Protein AF-A0A376M100-F1 (afdb_monomer_lite)

Secondary structure (DSSP, 8-state):
------HHHHT-PPPP-SHHHHHHHHHHHHHHHHHH---TTGGGTTTT-B-TT---TT-B-TT-B-TT-EEEGGG-TT-B-TT-B-TT-EEE--SS--GGGGT-HHHHHHHHHHHHHHHHHS-TT-HHHHHHHHHHHHHHHHHTGGG--HHHHHHHHHHHTSHHHHHGGGTS-HHHHHHHHHHHH--HHHHHHHHHHHHS-------STT-S-PPPGGG--TT-EEE-TTS-EEE----------

Radius of gyration: 27.76 Å; chains: 1; bounding box: 58×76×63 Å

pLDDT: mean 78.68, std 20.12, range [30.61, 98.62]

Organism: Escherichia coli (NCBI:txid562)

Foldseek 3Di:
DPDPPVPVVVPPDPDDPDPLVVVVVVVVVLVCCLVPPPDPCSLCPQALAECLVPQQACAECDLHENHNYEDELLRQFLYAHANYHCHNYHYDHDPCRPVVCQDDPVNLVRSLNRLVNSLVNDDLVPLQSNLVSLLVSLVSCLSCLLPDAPVNLVVSLVVLLDPSLVVSPVVDDPVSSVSSVCSNPPDRVNSVVSSVCSVCVPPPPVPCPPPDDDPDPVPDPQQDWDQDPVRDTDHHDPPPPPDDD

Structure (mmCIF, N/CA/C/O backbone):
data_AF-A0A376M100-F1
#
_entry.id   AF-A0A376M100-F1
#
loop_
_atom_site.group_PDB
_atom_site.id
_atom_site.type_symbol
_atom_site.label_atom_id
_atom_site.label_alt_id
_atom_site.label_comp_id
_atom_site.label_asym_id
_atom_site.label_entity_id
_atom_site.label_seq_id
_atom_site.pdbx_PDB_ins_code
_atom_site.Cartn_x
_atom_site.Cartn_y
_atom_site.Cartn_z
_atom_site.occupancy
_atom_site.B_iso_or_equiv
_atom_site.auth_seq_id
_atom_site.auth_comp_id
_atom_site.auth_asym_id
_atom_site.auth_atom_id
_atom_site.pdbx_PDB_model_num
ATOM 1 N N . MET A 1 1 ? 26.188 -20.415 -33.286 1.00 36.94 1 MET A N 1
ATOM 2 C CA . MET A 1 1 ? 24.912 -20.820 -33.907 1.00 36.94 1 MET A CA 1
ATOM 3 C C . MET A 1 1 ? 23.904 -20.990 -32.787 1.00 36.94 1 MET A C 1
ATOM 5 O O . MET A 1 1 ? 23.917 -22.017 -32.126 1.00 36.94 1 MET A O 1
ATOM 9 N N . PHE A 1 2 ? 23.122 -19.951 -32.510 1.00 44.25 2 PHE A N 1
ATOM 10 C CA . PHE A 1 2 ? 21.888 -20.095 -31.742 1.00 44.25 2 PHE A CA 1
ATOM 11 C C . PHE A 1 2 ? 20.798 -20.367 -32.772 1.00 44.25 2 PHE A C 1
ATOM 13 O O . PHE A 1 2 ? 20.773 -19.701 -33.803 1.00 44.25 2 PHE A O 1
ATOM 20 N N . SER A 1 3 ? 20.003 -21.414 -32.570 1.00 49.94 3 SER A N 1
ATOM 21 C CA . SER A 1 3 ? 18.929 -21.756 -33.494 1.00 49.94 3 SER A CA 1
ATOM 22 C C . SER A 1 3 ? 17.907 -20.627 -33.507 1.00 49.94 3 SER A C 1
ATOM 24 O O . SER A 1 3 ? 17.367 -20.284 -32.455 1.00 49.94 3 SER A O 1
ATOM 26 N N . ASP A 1 4 ? 17.642 -20.094 -34.699 1.00 49.44 4 ASP A N 1
ATOM 27 C CA . ASP A 1 4 ? 16.548 -19.178 -35.026 1.00 49.44 4 ASP A CA 1
ATOM 28 C C . ASP A 1 4 ? 15.190 -19.885 -34.881 1.00 49.44 4 ASP A C 1
ATOM 30 O O . ASP A 1 4 ? 14.395 -19.989 -35.817 1.00 49.44 4 ASP A O 1
ATOM 34 N N . THR A 1 5 ? 14.899 -20.419 -33.697 1.00 49.44 5 THR A N 1
ATOM 35 C CA . THR A 1 5 ? 13.522 -20.706 -33.332 1.00 49.44 5 THR A CA 1
ATOM 36 C C . THR A 1 5 ? 12.875 -19.337 -33.211 1.00 49.44 5 THR A C 1
ATOM 38 O O . THR A 1 5 ? 13.192 -18.576 -32.299 1.00 49.44 5 THR A O 1
ATOM 41 N N . ASN A 1 6 ? 12.037 -18.979 -34.185 1.00 51.91 6 ASN A N 1
ATOM 42 C CA . ASN A 1 6 ? 11.236 -17.763 -34.165 1.00 51.91 6 ASN A CA 1
ATOM 43 C C . ASN A 1 6 ? 10.408 -17.759 -32.865 1.00 51.91 6 ASN A C 1
ATOM 45 O O . ASN A 1 6 ? 9.288 -18.262 -32.816 1.00 51.91 6 ASN A O 1
ATOM 49 N N . PHE A 1 7 ? 10.958 -17.181 -31.799 1.00 51.47 7 PHE A N 1
ATOM 50 C CA . PHE A 1 7 ? 10.319 -17.046 -30.487 1.00 51.47 7 PHE A CA 1
ATOM 51 C C . PHE A 1 7 ? 8.969 -16.319 -30.608 1.00 51.47 7 PHE A C 1
ATOM 53 O O . PHE A 1 7 ? 8.018 -16.565 -29.871 1.00 51.47 7 PHE A O 1
ATOM 60 N N . ILE A 1 8 ? 8.862 -15.475 -31.638 1.00 53.84 8 ILE A N 1
ATOM 61 C CA . ILE A 1 8 ? 7.640 -14.789 -32.045 1.00 53.84 8 ILE A CA 1
ATOM 62 C C . ILE A 1 8 ? 6.561 -15.775 -32.527 1.00 53.84 8 ILE A C 1
ATOM 64 O O . ILE A 1 8 ? 5.392 -15.549 -32.239 1.00 53.84 8 ILE A O 1
ATOM 68 N N . THR A 1 9 ? 6.900 -16.869 -33.224 1.00 49.81 9 THR A N 1
ATOM 69 C CA . THR A 1 9 ? 5.904 -17.869 -33.667 1.00 49.81 9 THR A CA 1
ATOM 70 C C . THR A 1 9 ? 5.377 -18.755 -32.542 1.00 49.81 9 THR A C 1
ATOM 72 O O . THR A 1 9 ? 4.218 -19.144 -32.620 1.00 49.81 9 THR A O 1
ATOM 75 N N . GLU A 1 10 ? 6.148 -19.013 -31.479 1.00 51.53 10 GLU A N 1
ATOM 76 C CA . GLU A 1 10 ? 5.642 -19.732 -30.293 1.00 51.53 10 GLU A CA 1
ATOM 77 C C . GLU A 1 10 ? 4.699 -18.875 -29.428 1.00 51.53 10 GLU A C 1
ATOM 79 O O . GLU A 1 10 ? 3.904 -19.417 -28.665 1.00 51.53 10 GLU A O 1
ATOM 84 N N . GLN A 1 11 ? 4.735 -17.542 -29.569 1.00 54.09 1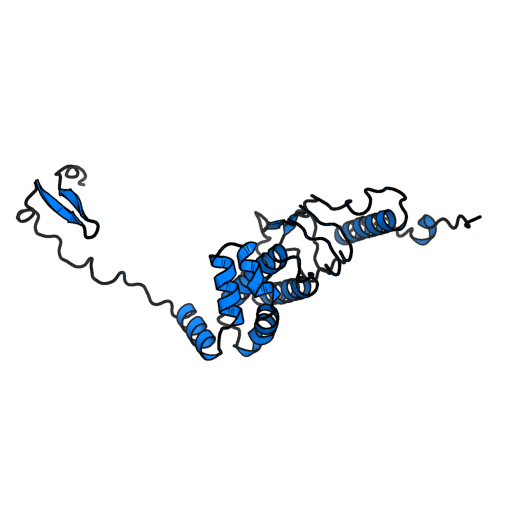1 GLN A N 1
ATOM 85 C CA . GLN A 1 11 ? 3.890 -16.606 -28.812 1.00 54.09 11 GLN A CA 1
ATOM 86 C C . GLN A 1 11 ? 2.812 -15.895 -29.644 1.00 54.09 11 GLN A C 1
ATOM 88 O O . GLN A 1 11 ? 2.190 -14.951 -29.149 1.00 54.09 11 GLN A O 1
ATOM 93 N N . ARG A 1 12 ? 2.547 -16.323 -30.887 1.00 44.38 12 ARG A N 1
ATOM 94 C CA . ARG A 1 12 ? 1.409 -15.812 -31.670 1.00 44.38 12 ARG A CA 1
ATOM 95 C C . ARG A 1 12 ? 0.086 -16.309 -31.077 1.00 44.38 12 ARG A C 1
ATOM 97 O O . ARG A 1 12 ? -0.519 -17.246 -31.581 1.00 44.38 12 ARG A O 1
ATOM 104 N N . ALA A 1 13 ? -0.360 -15.661 -30.008 1.00 54.88 13 ALA A N 1
ATOM 105 C CA . ALA A 1 13 ? -1.772 -15.573 -29.676 1.00 54.88 13 ALA A CA 1
ATOM 106 C C . ALA A 1 13 ? -2.411 -14.503 -30.574 1.00 54.88 13 ALA A C 1
ATOM 108 O O . ALA A 1 13 ? -1.775 -13.485 -30.869 1.00 54.88 13 ALA A O 1
ATOM 109 N N . ASP A 1 14 ? -3.649 -14.730 -31.011 1.00 60.25 14 ASP A N 1
ATOM 110 C CA . ASP A 1 14 ? -4.447 -13.711 -31.692 1.00 60.25 14 ASP A CA 1
ATOM 111 C C . ASP A 1 14 ? -4.440 -12.405 -30.880 1.00 60.25 14 ASP A C 1
ATOM 113 O O . ASP A 1 14 ? -4.504 -12.429 -29.647 1.00 60.25 14 ASP A O 1
ATOM 117 N N . LEU A 1 15 ? -4.309 -11.262 -31.566 1.00 54.72 15 LEU A N 1
ATOM 118 C CA . LEU A 1 15 ? -4.257 -9.946 -30.925 1.00 54.72 15 LEU A CA 1
ATOM 119 C C . LEU A 1 15 ? -5.485 -9.773 -30.013 1.00 54.72 15 LEU A C 1
ATOM 121 O O . LEU A 1 15 ? -6.614 -9.815 -30.510 1.00 54.72 15 LEU A O 1
ATOM 125 N N . PRO A 1 16 ? -5.300 -9.581 -28.697 1.00 56.28 16 PRO A N 1
ATOM 126 C CA . PRO A 1 16 ? -6.428 -9.567 -27.785 1.00 56.28 16 PRO A CA 1
ATOM 127 C C . PRO A 1 16 ? -7.324 -8.345 -27.991 1.00 56.28 16 PRO A C 1
ATOM 129 O O . PRO A 1 16 ? -6.839 -7.220 -28.106 1.00 56.28 16 PRO A O 1
ATOM 132 N N . THR A 1 17 ? -8.641 -8.546 -27.973 1.00 54.97 17 THR A N 1
ATOM 133 C CA . THR A 1 17 ? -9.633 -7.463 -28.102 1.00 54.97 17 THR A CA 1
ATOM 134 C C . THR A 1 17 ? -10.022 -6.823 -26.763 1.00 54.97 17 THR A C 1
ATOM 136 O O . THR A 1 17 ? -10.684 -5.787 -26.753 1.00 54.97 17 THR A O 1
ATOM 139 N N . ASN A 1 18 ? -9.613 -7.396 -25.622 1.00 64.06 18 ASN A N 1
ATOM 140 C CA . ASN A 1 18 ? -9.891 -6.867 -24.283 1.00 64.06 18 ASN A CA 1
ATOM 141 C C . ASN A 1 18 ? -8.730 -6.000 -23.767 1.00 64.06 18 ASN A C 1
ATOM 143 O O . ASN A 1 18 ? -7.564 -6.382 -23.848 1.00 64.06 18 ASN A O 1
ATOM 147 N N . ILE A 1 19 ? -9.045 -4.855 -23.155 1.00 61.34 19 ILE A N 1
ATOM 148 C CA . ILE A 1 19 ? -8.049 -3.908 -22.638 1.00 61.34 19 ILE A CA 1
ATOM 149 C C . ILE A 1 19 ? -7.107 -4.537 -21.599 1.00 61.34 19 ILE A C 1
ATOM 151 O O . ILE A 1 19 ? -5.920 -4.229 -21.601 1.00 61.34 19 ILE A O 1
ATOM 155 N N . LYS A 1 20 ? -7.588 -5.469 -20.759 1.00 61.25 20 LYS A N 1
ATOM 156 C CA . LYS A 1 20 ? -6.732 -6.184 -19.789 1.00 61.25 20 LYS A CA 1
ATOM 157 C C . LYS A 1 20 ? -5.661 -7.026 -20.480 1.00 61.25 20 LYS A C 1
ATOM 159 O O . LYS A 1 20 ? -4.523 -7.095 -20.016 1.00 61.25 20 LYS A O 1
ATOM 164 N N . ASP A 1 21 ? -6.017 -7.615 -21.612 1.00 65.75 21 ASP A N 1
ATOM 165 C CA . ASP A 1 21 ? -5.118 -8.464 -22.377 1.00 65.75 21 ASP A CA 1
ATOM 166 C C . ASP A 1 21 ? -4.107 -7.618 -23.168 1.00 65.75 21 ASP A C 1
ATOM 168 O O . ASP A 1 21 ? -2.948 -8.009 -23.283 1.00 65.75 21 ASP A O 1
ATOM 172 N N . ILE A 1 22 ? -4.489 -6.408 -23.600 1.00 72.44 22 ILE A N 1
ATOM 173 C CA . ILE A 1 22 ? -3.572 -5.416 -24.193 1.00 72.44 22 ILE A CA 1
ATOM 174 C C . ILE A 1 22 ? -2.534 -4.936 -23.163 1.00 72.44 22 ILE A C 1
ATOM 176 O O . ILE A 1 22 ? -1.349 -4.822 -23.474 1.00 72.44 22 ILE A O 1
ATOM 180 N N . GLN A 1 23 ? -2.949 -4.689 -21.918 1.00 73.25 23 GLN A N 1
ATOM 181 C CA . GLN A 1 23 ? -2.046 -4.259 -20.841 1.00 73.25 23 GLN A CA 1
ATOM 182 C C . GLN A 1 23 ? -1.063 -5.365 -20.454 1.00 73.25 23 GLN A C 1
ATOM 184 O O . GLN A 1 23 ? 0.143 -5.123 -20.369 1.00 73.25 23 GLN A O 1
ATOM 189 N N . SER A 1 24 ? -1.566 -6.593 -20.286 1.00 76.00 24 SER A N 1
ATOM 190 C CA . SER A 1 24 ? -0.723 -7.765 -20.036 1.00 76.00 24 SER A CA 1
ATOM 191 C C . SER A 1 24 ? 0.254 -7.999 -21.189 1.00 76.00 24 SER A C 1
ATOM 193 O O . SER A 1 24 ? 1.430 -8.274 -20.954 1.00 76.00 24 SER A O 1
ATOM 195 N N . LEU A 1 25 ? -0.195 -7.827 -22.436 1.00 78.69 25 LEU A N 1
ATOM 196 C CA . LEU A 1 25 ? 0.660 -7.925 -23.614 1.00 78.69 25 LEU A CA 1
ATOM 197 C C . LEU A 1 25 ? 1.778 -6.872 -23.595 1.00 78.69 25 LEU A C 1
ATOM 199 O O . LEU A 1 25 ? 2.939 -7.231 -23.782 1.00 78.69 25 LEU A O 1
ATOM 203 N N . TYR A 1 26 ? 1.469 -5.606 -23.296 1.00 82.06 26 TYR A N 1
ATOM 204 C CA . TYR A 1 26 ? 2.480 -4.545 -23.211 1.00 82.06 26 TYR A CA 1
ATOM 205 C C . TYR A 1 26 ? 3.529 -4.832 -22.126 1.00 82.06 26 TYR A C 1
ATOM 207 O O . TYR A 1 26 ? 4.732 -4.662 -22.341 1.00 82.06 26 TYR A O 1
ATOM 215 N N . GLN A 1 27 ? 3.092 -5.316 -20.962 1.00 79.81 27 GLN A N 1
ATOM 216 C CA . GLN A 1 27 ? 3.994 -5.703 -19.876 1.00 79.81 27 GLN A CA 1
ATOM 217 C C . GLN A 1 27 ? 4.856 -6.913 -20.245 1.00 79.81 27 GLN A C 1
ATOM 219 O O . GLN A 1 27 ? 6.062 -6.887 -20.003 1.00 79.81 27 GLN A O 1
ATOM 224 N N . LYS A 1 28 ? 4.278 -7.942 -20.881 1.00 82.94 28 LYS A N 1
ATOM 225 C CA . LYS A 1 28 ? 5.024 -9.105 -21.389 1.00 82.94 28 LYS A CA 1
ATOM 226 C C . LYS A 1 28 ? 6.071 -8.685 -22.412 1.00 82.94 28 LYS A C 1
ATOM 228 O O . LYS A 1 28 ? 7.231 -9.056 -22.275 1.00 82.94 28 LYS A O 1
ATOM 233 N N . MET A 1 29 ? 5.692 -7.859 -23.385 1.00 82.38 29 MET A N 1
ATOM 234 C CA . MET A 1 29 ? 6.622 -7.318 -24.377 1.00 82.38 29 MET A CA 1
ATOM 235 C C . MET A 1 29 ? 7.738 -6.505 -23.725 1.00 82.38 29 MET A C 1
ATOM 237 O O . MET A 1 29 ? 8.898 -6.640 -24.102 1.00 82.38 29 MET A O 1
ATOM 241 N N . THR A 1 30 ? 7.407 -5.693 -22.720 1.00 82.88 30 THR A N 1
ATOM 242 C CA . THR A 1 30 ? 8.408 -4.912 -21.991 1.00 82.88 30 THR A CA 1
ATOM 243 C C . THR A 1 30 ? 9.357 -5.820 -21.218 1.00 82.88 30 THR A C 1
ATOM 245 O O . THR A 1 30 ? 10.563 -5.592 -21.241 1.00 82.88 30 THR A O 1
ATOM 248 N N . LYS A 1 31 ? 8.846 -6.869 -20.569 1.00 81.75 31 LYS A N 1
ATOM 249 C CA . LYS A 1 31 ? 9.674 -7.850 -19.866 1.00 81.75 31 LYS A CA 1
ATOM 250 C C . LYS A 1 31 ? 10.634 -8.554 -20.825 1.00 81.75 31 LYS A C 1
ATOM 252 O O . LYS A 1 31 ? 11.833 -8.557 -20.573 1.00 81.75 31 LYS A O 1
ATOM 257 N N . LEU A 1 32 ? 10.132 -9.029 -21.965 1.00 82.88 32 LEU A N 1
ATOM 258 C CA . LEU A 1 32 ? 10.964 -9.618 -23.017 1.00 82.88 32 LEU A CA 1
ATOM 259 C C . LEU A 1 32 ? 12.024 -8.633 -23.520 1.00 82.88 32 LEU A C 1
ATOM 261 O O . LEU A 1 32 ? 13.183 -8.999 -23.693 1.00 82.88 32 LEU A O 1
ATOM 265 N N . TYR A 1 33 ? 11.658 -7.364 -23.705 1.00 81.62 33 TYR A N 1
ATOM 266 C CA . TYR A 1 33 ? 12.608 -6.320 -24.076 1.00 81.62 33 TYR A CA 1
ATOM 267 C C . TYR A 1 33 ? 13.673 -6.093 -22.988 1.00 81.62 33 TYR A C 1
ATOM 269 O O . TYR A 1 33 ? 14.847 -5.939 -23.307 1.00 81.62 33 TYR A O 1
ATOM 277 N N . ILE A 1 34 ? 13.313 -6.117 -21.703 1.00 80.44 34 ILE A N 1
ATOM 278 C CA . ILE A 1 34 ? 14.269 -6.004 -20.589 1.00 80.44 34 ILE A CA 1
ATOM 279 C C . ILE A 1 34 ? 15.218 -7.206 -20.524 1.00 80.44 34 ILE A C 1
ATOM 281 O O . ILE A 1 34 ? 16.404 -7.029 -20.241 1.00 80.44 34 ILE A O 1
ATOM 285 N N . GLU A 1 35 ? 14.713 -8.409 -20.773 1.00 83.31 35 GLU A N 1
ATOM 286 C CA . GLU A 1 35 ? 15.478 -9.652 -20.656 1.00 83.31 35 GLU A CA 1
ATOM 287 C C . GLU A 1 35 ? 16.408 -9.877 -21.854 1.00 83.31 35 GLU A C 1
ATOM 289 O O . GLU A 1 35 ? 17.542 -10.315 -21.672 1.00 83.31 35 GLU A O 1
ATOM 294 N N . HIS A 1 36 ? 15.963 -9.527 -23.065 1.00 83.62 36 HIS A N 1
ATOM 295 C CA . HIS A 1 36 ? 16.652 -9.899 -24.304 1.00 83.62 36 HIS A CA 1
ATOM 296 C C . HIS A 1 36 ? 17.236 -8.728 -25.102 1.00 83.62 36 HIS A C 1
ATOM 298 O O . HIS A 1 36 ? 17.998 -8.958 -26.038 1.00 83.62 36 HIS A O 1
ATOM 304 N N . SER A 1 37 ? 16.917 -7.471 -24.777 1.00 77.50 37 SER A N 1
ATOM 305 C CA . SER A 1 37 ? 17.531 -6.335 -25.473 1.00 77.50 37 SER A CA 1
ATOM 306 C C . SER A 1 37 ? 18.940 -6.068 -24.954 1.00 77.50 37 SER A C 1
ATOM 308 O O . SER A 1 37 ? 19.155 -5.954 -23.752 1.00 77.50 37 SER A O 1
ATOM 310 N N . GLU A 1 38 ? 19.899 -5.815 -25.840 1.00 83.44 38 GLU A N 1
ATOM 311 C CA . GLU A 1 38 ? 21.231 -5.314 -25.463 1.00 83.44 38 GLU A CA 1
ATOM 312 C C . GLU A 1 38 ? 21.218 -3.824 -25.056 1.00 83.44 38 GLU A C 1
ATOM 314 O O . GLU A 1 38 ? 22.240 -3.259 -24.662 1.00 83.44 38 GLU A O 1
ATOM 319 N N . ASN A 1 39 ? 20.055 -3.161 -25.093 1.00 76.50 39 ASN A N 1
ATOM 320 C CA . ASN A 1 39 ? 19.938 -1.744 -24.774 1.00 76.50 39 ASN A CA 1
ATOM 321 C C . ASN A 1 39 ? 20.169 -1.464 -23.278 1.00 76.50 39 ASN A C 1
ATOM 323 O O . ASN A 1 39 ? 19.383 -1.861 -22.417 1.00 76.50 39 ASN A O 1
ATOM 327 N N . LYS A 1 40 ? 21.193 -0.662 -22.969 1.00 77.31 40 LYS A N 1
ATOM 328 C CA . LYS A 1 40 ? 21.517 -0.194 -21.607 1.00 77.31 40 LYS A CA 1
ATOM 329 C C . LYS A 1 40 ? 20.377 0.548 -20.887 1.00 77.31 40 LYS A C 1
ATOM 331 O O . LYS A 1 40 ? 20.382 0.630 -19.664 1.00 77.31 40 LYS A O 1
ATOM 336 N N . ASN A 1 41 ? 19.396 1.081 -21.617 1.00 73.88 41 ASN A N 1
ATOM 337 C CA . ASN A 1 41 ? 18.246 1.793 -21.052 1.00 73.88 41 ASN A CA 1
ATOM 338 C C . ASN A 1 41 ? 17.042 0.886 -20.754 1.00 73.88 41 ASN A C 1
ATOM 340 O O . ASN A 1 41 ? 16.042 1.377 -20.232 1.00 73.88 41 ASN A O 1
ATOM 344 N N . ARG A 1 42 ? 17.108 -0.418 -21.058 1.00 74.81 42 ARG A N 1
ATOM 345 C CA . ARG A 1 42 ? 15.948 -1.322 -20.985 1.00 74.81 42 ARG A CA 1
ATOM 346 C C . ARG A 1 42 ? 15.287 -1.385 -19.612 1.00 74.81 42 ARG A C 1
ATOM 348 O O . ARG A 1 42 ? 14.068 -1.383 -19.528 1.00 74.81 42 ARG A O 1
ATOM 355 N N . MET A 1 43 ? 16.061 -1.312 -18.530 1.00 70.25 43 MET A N 1
ATOM 356 C CA . MET A 1 43 ? 15.498 -1.341 -17.177 1.00 70.25 43 MET A CA 1
ATOM 357 C C . MET A 1 43 ? 14.547 -0.169 -16.895 1.00 70.25 43 MET A C 1
ATOM 359 O O . MET A 1 43 ? 13.680 -0.308 -16.045 1.00 70.25 43 MET A O 1
ATOM 363 N N . LYS A 1 44 ? 14.669 0.957 -17.614 1.00 79.38 44 LYS A N 1
ATOM 364 C CA . LYS A 1 44 ? 13.921 2.203 -17.379 1.00 79.38 44 LYS A CA 1
ATOM 365 C C . LYS A 1 44 ? 12.643 2.347 -18.210 1.00 79.38 44 LYS A C 1
ATOM 367 O O . LYS A 1 44 ? 12.089 3.439 -18.232 1.00 79.38 44 LYS A O 1
ATOM 372 N N . VAL A 1 45 ? 12.176 1.306 -18.905 1.00 82.19 45 VAL A N 1
ATOM 373 C CA . VAL A 1 45 ? 11.062 1.435 -19.872 1.00 82.19 45 VAL A CA 1
ATOM 374 C C . VAL A 1 45 ? 9.790 2.023 -19.261 1.00 82.19 45 VAL A C 1
ATOM 376 O O . VAL A 1 45 ? 9.079 2.746 -19.950 1.00 82.19 45 VAL A O 1
ATOM 379 N N . PHE A 1 46 ? 9.529 1.776 -17.976 1.00 87.94 46 PHE A N 1
ATOM 380 C CA . PHE A 1 46 ? 8.375 2.357 -17.292 1.00 87.94 46 PHE A CA 1
ATOM 381 C C . PHE A 1 46 ? 8.679 3.601 -16.458 1.00 87.94 46 PHE A C 1
ATOM 383 O O . PHE A 1 46 ? 7.740 4.211 -15.957 1.00 87.94 46 PHE A O 1
ATOM 390 N N . ALA A 1 47 ? 9.934 4.032 -16.332 1.00 91.25 47 ALA A N 1
ATOM 391 C CA . ALA A 1 47 ? 10.263 5.207 -15.532 1.00 91.25 47 ALA A CA 1
ATOM 392 C C . ALA A 1 47 ? 9.534 6.456 -16.063 1.00 91.25 47 ALA A C 1
ATOM 394 O O . ALA A 1 47 ? 9.552 6.739 -17.260 1.00 91.25 47 ALA A O 1
ATOM 395 N N . GLY A 1 48 ? 8.879 7.199 -15.170 1.00 92.69 48 GLY A N 1
ATOM 396 C CA . GLY A 1 48 ? 8.077 8.375 -15.522 1.00 92.69 48 GLY A CA 1
ATOM 397 C C . GLY A 1 48 ? 6.733 8.070 -16.194 1.00 92.69 48 GLY A C 1
ATOM 398 O O . GLY A 1 48 ? 6.048 9.002 -16.614 1.00 92.69 48 GLY A O 1
ATOM 399 N N . THR A 1 49 ? 6.328 6.800 -16.306 1.00 92.06 49 THR A N 1
ATOM 400 C CA . THR A 1 49 ? 5.057 6.435 -16.952 1.00 92.06 49 THR A CA 1
ATOM 401 C C . THR A 1 49 ? 3.872 6.833 -16.085 1.00 92.06 49 THR A C 1
ATOM 403 O O . THR A 1 49 ? 3.861 6.603 -14.876 1.00 92.06 49 THR A O 1
ATOM 406 N N . ASN A 1 50 ? 2.840 7.397 -16.709 1.00 93.38 50 ASN A N 1
ATOM 407 C CA . ASN A 1 50 ? 1.564 7.654 -16.060 1.00 93.38 50 ASN A CA 1
ATOM 408 C C . ASN A 1 50 ? 0.579 6.508 -16.344 1.00 93.38 50 ASN A C 1
ATOM 410 O O . ASN A 1 50 ? 0.164 6.327 -17.485 1.00 93.38 50 ASN A O 1
ATOM 414 N N . PHE A 1 51 ? 0.176 5.766 -15.311 1.00 90.88 51 PHE A N 1
ATOM 415 C CA . PHE A 1 51 ? -0.728 4.617 -15.432 1.00 90.88 51 PHE A CA 1
ATOM 416 C C . PHE A 1 51 ? -2.221 4.982 -15.289 1.00 90.88 51 PHE A C 1
ATOM 418 O O . PHE A 1 51 ? -3.022 4.133 -14.915 1.00 90.88 51 PHE A O 1
ATOM 425 N N . ILE A 1 52 ? -2.624 6.229 -15.569 1.00 88.31 52 ILE A N 1
ATOM 426 C CA . ILE A 1 52 ? -4.012 6.702 -15.370 1.00 88.31 52 ILE A CA 1
ATOM 427 C C . ILE A 1 52 ? -5.067 5.888 -16.131 1.00 88.31 52 ILE A C 1
ATOM 429 O O . ILE A 1 52 ? -6.127 5.581 -15.577 1.00 88.31 52 ILE A O 1
ATOM 433 N N . ASP A 1 53 ? -4.754 5.481 -17.359 1.00 84.19 53 ASP A N 1
ATOM 434 C CA . ASP A 1 53 ? -5.657 4.719 -18.231 1.00 84.19 53 ASP A CA 1
ATOM 435 C C . ASP A 1 53 ? -5.529 3.198 -18.041 1.00 84.19 53 ASP A C 1
ATOM 437 O O . ASP A 1 53 ? -6.150 2.411 -18.761 1.00 84.19 53 ASP A O 1
ATOM 441 N N . PHE A 1 54 ? -4.716 2.764 -17.071 1.00 84.12 54 PHE A N 1
ATOM 442 C CA . PHE A 1 54 ? -4.377 1.365 -16.869 1.00 84.12 54 PHE A CA 1
ATOM 443 C C . PHE A 1 54 ? -5.006 0.801 -15.599 1.00 84.12 54 PHE A C 1
ATOM 445 O O . PHE A 1 54 ? -4.843 1.358 -14.516 1.00 84.12 54 PHE A O 1
ATOM 452 N N . ASN A 1 55 ? -5.672 -0.354 -15.715 1.00 85.56 55 ASN A N 1
ATOM 453 C CA . ASN A 1 55 ? -6.062 -1.114 -14.536 1.00 85.56 55 ASN A CA 1
ATOM 454 C C . ASN A 1 55 ? -4.891 -2.013 -14.141 1.00 85.56 55 ASN A C 1
ATOM 456 O O . ASN A 1 55 ? -4.680 -3.087 -14.705 1.00 85.56 55 ASN A O 1
ATOM 460 N N . MET A 1 56 ? -4.134 -1.556 -13.153 1.00 89.25 56 MET A N 1
ATOM 461 C CA . MET A 1 56 ? -2.946 -2.240 -12.666 1.00 89.25 56 MET A CA 1
ATOM 462 C C . MET A 1 56 ? -3.266 -3.356 -11.661 1.00 89.25 56 MET A C 1
ATOM 464 O O . MET A 1 56 ? -2.347 -4.011 -11.183 1.00 89.25 56 MET A O 1
ATOM 468 N N . THR A 1 57 ? -4.541 -3.643 -11.381 1.00 89.88 57 THR A N 1
ATOM 469 C CA . THR A 1 57 ? -4.927 -4.666 -10.403 1.00 89.88 57 THR A CA 1
ATOM 470 C C . THR A 1 57 ? -4.385 -6.041 -10.793 1.00 89.88 57 THR A C 1
ATOM 472 O O . THR A 1 57 ? -4.626 -6.516 -11.903 1.00 89.88 57 THR A O 1
ATOM 475 N N . GLY A 1 58 ? -3.699 -6.709 -9.865 1.00 90.56 58 GLY A N 1
ATOM 476 C CA . GLY A 1 58 ? -3.171 -8.062 -10.046 1.00 90.56 58 GLY A CA 1
ATOM 477 C C . GLY A 1 58 ? -1.923 -8.151 -10.926 1.00 90.56 58 GLY A C 1
ATOM 478 O O . GLY A 1 58 ? -1.475 -9.258 -11.223 1.00 90.56 58 GLY A O 1
ATOM 479 N N . GLN A 1 59 ? -1.373 -7.023 -11.385 1.00 90.12 59 GLN A N 1
ATOM 480 C CA . GLN A 1 59 ? -0.231 -7.041 -12.295 1.00 90.12 59 GLN A CA 1
ATOM 481 C C . GLN A 1 59 ? 1.065 -7.408 -11.567 1.00 90.12 59 GLN A C 1
ATOM 483 O O . GLN A 1 59 ? 1.286 -7.049 -10.407 1.00 90.12 59 GLN A O 1
ATOM 488 N N . ASN A 1 60 ? 1.955 -8.099 -12.278 1.00 90.62 60 ASN A N 1
ATOM 489 C CA . ASN A 1 60 ? 3.280 -8.431 -11.774 1.00 90.62 60 ASN A CA 1
ATOM 490 C C . ASN A 1 60 ? 4.319 -7.453 -12.328 1.00 90.62 60 ASN A C 1
ATOM 492 O O . ASN A 1 60 ? 4.718 -7.556 -13.487 1.00 90.62 60 ASN A O 1
ATOM 496 N N . LEU A 1 61 ? 4.765 -6.528 -11.478 1.00 91.81 61 LEU A N 1
ATOM 497 C CA . LEU A 1 61 ? 5.778 -5.519 -11.788 1.00 91.81 61 LEU A CA 1
ATOM 498 C C . LEU A 1 61 ? 7.088 -5.781 -11.038 1.00 91.81 61 LEU A C 1
ATOM 500 O O . LEU A 1 61 ? 7.877 -4.862 -10.806 1.00 91.81 61 LEU A O 1
ATOM 504 N N . SER A 1 62 ? 7.340 -7.038 -10.676 1.00 91.44 62 SER A N 1
ATOM 505 C CA . SER A 1 62 ? 8.563 -7.426 -9.989 1.00 91.44 62 SER A CA 1
ATOM 506 C C . SER A 1 62 ? 9.813 -7.129 -10.830 1.00 91.44 62 SER A C 1
ATOM 508 O O . SER A 1 62 ? 9.847 -7.413 -12.028 1.00 91.44 62 SER A O 1
ATOM 510 N N . GLY A 1 63 ? 10.830 -6.528 -10.205 1.00 89.56 63 GLY A N 1
ATOM 511 C CA . GLY A 1 63 ? 12.113 -6.182 -10.835 1.00 89.56 63 GLY A CA 1
ATOM 512 C C . GLY A 1 63 ? 12.099 -4.961 -11.767 1.00 89.56 63 GLY A C 1
ATOM 513 O O . GLY A 1 63 ? 13.148 -4.571 -12.283 1.00 89.56 63 GLY A O 1
ATOM 514 N N . PHE A 1 64 ? 10.944 -4.328 -12.000 1.00 90.44 64 PHE A N 1
ATOM 515 C CA . PHE A 1 64 ? 10.855 -3.165 -12.888 1.00 90.44 64 PHE A CA 1
ATOM 516 C C . PHE A 1 64 ? 11.409 -1.889 -12.239 1.00 90.44 64 PHE A C 1
ATOM 518 O O . PHE A 1 64 ? 11.251 -1.663 -11.038 1.00 90.44 64 PHE A O 1
ATOM 525 N N . VAL A 1 65 ? 12.001 -0.995 -13.045 1.00 92.19 65 VAL A N 1
ATOM 526 C CA . VAL A 1 65 ? 12.306 0.377 -12.607 1.00 92.19 65 VAL A CA 1
ATOM 527 C C . VAL A 1 65 ? 11.108 1.268 -12.893 1.00 92.19 65 VAL A C 1
ATOM 529 O O . VAL A 1 65 ? 10.777 1.543 -14.046 1.00 92.19 65 VAL A O 1
ATOM 532 N N . LEU A 1 66 ? 10.479 1.732 -11.819 1.00 94.25 66 LEU A N 1
ATOM 533 C CA . LEU A 1 66 ? 9.249 2.518 -11.825 1.00 94.25 66 LEU A CA 1
ATOM 534 C C . LEU A 1 66 ? 9.475 3.931 -11.284 1.00 94.25 66 LEU A C 1
ATOM 536 O O . LEU A 1 66 ? 8.521 4.628 -10.944 1.00 94.25 66 LEU A O 1
ATOM 540 N N . THR A 1 67 ? 10.726 4.382 -11.234 1.00 93.56 67 THR A N 1
ATOM 541 C CA . THR A 1 67 ? 11.081 5.704 -10.724 1.00 93.56 67 THR A CA 1
ATOM 542 C C . THR A 1 67 ? 10.276 6.806 -11.420 1.00 93.56 67 THR A C 1
ATOM 544 O O . THR A 1 67 ? 10.136 6.769 -12.642 1.00 93.56 67 THR A O 1
ATOM 547 N N . LEU A 1 68 ? 9.738 7.770 -10.662 1.00 94.81 68 LEU A N 1
ATOM 548 C CA . LEU A 1 68 ? 8.878 8.869 -11.151 1.00 94.81 68 LEU A CA 1
ATOM 549 C C . LEU A 1 68 ? 7.557 8.446 -11.821 1.00 94.81 68 LEU A C 1
ATOM 551 O O . LEU A 1 68 ? 6.833 9.302 -12.333 1.00 94.81 68 LEU A O 1
ATOM 555 N N . SER A 1 69 ? 7.219 7.156 -11.837 1.00 95.62 69 SER A N 1
ATOM 556 C CA . SER A 1 69 ? 5.952 6.698 -12.417 1.00 95.62 69 SER A CA 1
ATOM 557 C C . SER A 1 69 ? 4.778 7.126 -11.549 1.00 95.62 69 SER A C 1
ATOM 559 O O . SER A 1 69 ? 4.927 7.342 -10.345 1.00 95.62 69 SER A O 1
ATOM 561 N N . ARG A 1 70 ? 3.590 7.214 -12.145 1.00 96.56 70 ARG A N 1
ATOM 562 C CA . ARG A 1 70 ? 2.358 7.562 -11.441 1.00 96.56 70 ARG A CA 1
ATOM 563 C C . ARG A 1 70 ? 1.380 6.400 -11.438 1.00 96.56 70 ARG A C 1
ATOM 565 O O . ARG A 1 70 ? 0.951 5.960 -12.501 1.00 96.56 70 ARG A O 1
ATOM 572 N N . PHE A 1 71 ? 0.993 5.969 -10.244 1.00 95.88 71 PHE A N 1
ATOM 573 C CA . PHE A 1 71 ? -0.047 4.971 -10.017 1.00 95.88 71 PHE A CA 1
ATOM 574 C C . PHE A 1 71 ? -1.272 5.582 -9.341 1.00 95.88 71 PHE A C 1
ATOM 576 O O . PHE A 1 71 ? -1.184 6.598 -8.648 1.00 95.88 71 PHE A O 1
ATOM 583 N N . TYR A 1 72 ? -2.408 4.909 -9.510 1.00 93.94 72 TYR A N 1
ATOM 584 C CA . TYR A 1 72 ? -3.692 5.326 -8.966 1.00 93.94 72 TYR A CA 1
ATOM 585 C C . TYR A 1 72 ? -4.213 4.283 -7.986 1.00 93.94 72 TYR A C 1
ATOM 587 O O . TYR A 1 72 ? -4.254 3.102 -8.326 1.00 93.94 72 TYR A O 1
ATOM 595 N N . PHE A 1 73 ? -4.589 4.699 -6.774 1.00 93.50 73 PHE A N 1
ATOM 596 C CA . PHE A 1 73 ? -5.000 3.779 -5.704 1.00 93.50 73 PHE A CA 1
ATOM 597 C C . PHE A 1 73 ? -6.182 2.890 -6.099 1.00 93.50 73 PHE A C 1
ATOM 599 O O . PHE A 1 73 ? -6.262 1.745 -5.660 1.00 93.50 73 PHE A O 1
ATOM 606 N N . GLU A 1 74 ? -7.067 3.399 -6.956 1.00 89.44 74 GLU A N 1
ATOM 607 C CA . GLU A 1 74 ? -8.227 2.676 -7.479 1.00 89.44 74 GLU A CA 1
ATOM 608 C C . GLU A 1 74 ? -7.839 1.431 -8.296 1.00 89.44 74 GLU A C 1
ATOM 610 O O . GLU A 1 74 ? -8.612 0.479 -8.359 1.00 89.44 74 GLU A O 1
ATOM 615 N N . ASP A 1 75 ? -6.634 1.422 -8.868 1.00 90.06 75 ASP A N 1
ATOM 616 C CA . ASP A 1 75 ? -6.112 0.354 -9.720 1.00 90.06 75 ASP A CA 1
ATOM 617 C C . ASP A 1 75 ? -4.859 -0.320 -9.132 1.00 90.06 75 ASP A C 1
ATOM 619 O O . ASP A 1 75 ? -4.237 -1.148 -9.791 1.00 90.06 75 ASP A O 1
ATOM 623 N N . LEU A 1 76 ? -4.468 0.010 -7.895 1.00 92.69 76 LEU A N 1
ATOM 624 C CA . LEU A 1 76 ? -3.234 -0.465 -7.250 1.00 92.69 76 LEU A CA 1
ATOM 625 C C . LEU A 1 76 ? -3.442 -1.733 -6.390 1.00 92.69 76 LEU A C 1
ATOM 627 O O . LEU A 1 76 ? -2.774 -1.937 -5.372 1.00 92.69 76 LEU A O 1
ATOM 631 N N . LEU A 1 77 ? -4.411 -2.577 -6.739 1.00 94.44 77 LEU A N 1
ATOM 632 C CA . LEU A 1 77 ? -4.814 -3.705 -5.894 1.00 94.44 77 LEU A CA 1
ATOM 633 C C . LEU A 1 77 ? -4.053 -4.981 -6.271 1.00 94.44 77 LEU A C 1
ATOM 635 O O . LEU A 1 77 ? -4.035 -5.360 -7.436 1.00 94.44 77 LEU A O 1
ATOM 639 N N . ASN A 1 78 ? -3.4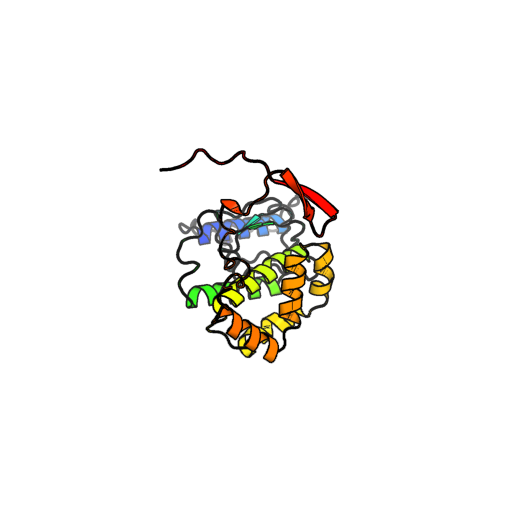83 -5.696 -5.300 1.00 96.56 78 ASN A N 1
ATOM 640 C CA . ASN A 1 78 ? -2.790 -6.978 -5.510 1.00 96.56 78 ASN A CA 1
ATOM 641 C C . ASN A 1 78 ? -1.638 -6.914 -6.534 1.00 96.56 78 ASN A C 1
ATOM 643 O O . ASN A 1 78 ? -1.428 -7.858 -7.295 1.00 96.56 78 ASN A O 1
ATOM 647 N N . ILE A 1 79 ? -0.917 -5.797 -6.598 1.00 95.69 79 ILE A N 1
ATOM 648 C CA . ILE A 1 79 ? 0.253 -5.669 -7.471 1.00 95.69 79 ILE A CA 1
ATOM 649 C C . ILE A 1 79 ? 1.456 -6.297 -6.793 1.00 95.69 79 ILE A C 1
ATOM 651 O O . ILE A 1 79 ? 1.704 -6.068 -5.611 1.00 95.69 79 ILE A O 1
ATOM 655 N N . ASN A 1 80 ? 2.249 -7.028 -7.570 1.00 96.75 80 ASN A N 1
ATOM 656 C CA . ASN A 1 80 ? 3.544 -7.496 -7.110 1.00 96.75 80 ASN A CA 1
ATOM 657 C C . ASN A 1 80 ? 4.654 -6.487 -7.449 1.00 96.75 80 ASN A C 1
ATOM 659 O O . ASN A 1 80 ? 5.022 -6.346 -8.615 1.00 96.75 80 ASN A O 1
ATOM 663 N N . PHE A 1 81 ? 5.203 -5.827 -6.427 1.00 97.50 81 PHE A N 1
ATOM 664 C CA . PHE A 1 81 ? 6.363 -4.933 -6.505 1.00 97.50 81 PHE A CA 1
ATOM 665 C C . PHE A 1 81 ? 7.664 -5.545 -5.959 1.00 97.50 81 PHE A C 1
ATOM 667 O O . PHE A 1 81 ? 8.616 -4.805 -5.699 1.00 97.50 81 PHE A O 1
ATOM 674 N N . THR A 1 82 ? 7.752 -6.868 -5.789 1.00 96.69 82 THR A N 1
ATOM 675 C CA . THR A 1 82 ? 8.988 -7.520 -5.326 1.00 96.69 82 THR A CA 1
ATOM 676 C C . THR A 1 82 ? 10.180 -7.105 -6.192 1.00 96.69 82 THR A C 1
ATOM 678 O O . THR A 1 82 ? 10.132 -7.207 -7.414 1.00 96.69 82 THR A O 1
ATOM 681 N N . ASP A 1 83 ? 11.246 -6.607 -5.567 1.00 94.56 83 ASP A N 1
ATOM 682 C CA . ASP A 1 83 ? 12.467 -6.105 -6.224 1.00 94.56 83 ASP A CA 1
ATOM 683 C C . ASP A 1 83 ? 12.268 -4.956 -7.233 1.00 94.56 83 ASP A C 1
ATOM 685 O O . ASP A 1 83 ? 13.193 -4.592 -7.959 1.00 94.56 83 ASP A O 1
ATOM 689 N N . ALA A 1 84 ? 11.085 -4.336 -7.283 1.00 94.56 84 ALA A N 1
ATOM 690 C CA . ALA A 1 84 ? 10.854 -3.157 -8.107 1.00 94.56 84 ALA A CA 1
ATOM 691 C C . ALA A 1 84 ? 11.547 -1.922 -7.510 1.00 94.56 84 ALA A C 1
ATOM 693 O O . ALA A 1 84 ? 11.574 -1.728 -6.293 1.00 94.56 84 ALA A O 1
ATOM 694 N N . ASN A 1 85 ? 12.057 -1.034 -8.364 1.00 95.12 85 ASN A N 1
ATOM 695 C CA . ASN A 1 85 ? 12.575 0.262 -7.932 1.00 95.12 85 ASN A CA 1
ATOM 696 C C . ASN A 1 85 ? 11.466 1.319 -7.969 1.00 95.12 85 ASN A C 1
ATOM 698 O O . ASN A 1 85 ? 11.099 1.798 -9.042 1.00 95.12 85 ASN A O 1
ATOM 702 N N . LEU A 1 86 ? 10.984 1.709 -6.787 1.00 96.19 86 LEU A N 1
ATOM 703 C CA . LEU A 1 86 ? 9.892 2.668 -6.603 1.00 96.19 86 LEU A CA 1
ATOM 704 C C . LEU A 1 86 ? 10.362 4.090 -6.242 1.00 96.19 86 LEU A C 1
ATOM 706 O O . LEU A 1 86 ? 9.555 4.889 -5.762 1.00 96.19 86 LEU A O 1
ATOM 710 N N . GLY A 1 87 ? 11.638 4.433 -6.453 1.00 94.19 87 GLY A N 1
ATOM 711 C CA . GLY A 1 87 ? 12.179 5.759 -6.123 1.00 94.19 87 GLY A CA 1
ATOM 712 C C . GLY A 1 87 ? 11.333 6.904 -6.696 1.00 94.19 87 GLY A C 1
ATOM 713 O O . GLY A 1 87 ? 11.077 6.947 -7.892 1.00 94.19 87 GLY A O 1
ATOM 714 N N . ASP A 1 88 ? 10.853 7.813 -5.850 1.00 93.06 88 ASP A N 1
ATOM 715 C CA . ASP A 1 88 ? 10.002 8.947 -6.253 1.00 93.06 88 ASP A CA 1
ATOM 716 C C . ASP A 1 88 ? 8.756 8.583 -7.085 1.00 93.06 88 ASP A C 1
ATOM 718 O O . ASP A 1 88 ? 8.239 9.406 -7.839 1.00 93.06 88 ASP A O 1
ATOM 722 N N . THR A 1 89 ? 8.243 7.358 -6.939 1.00 95.62 89 THR A N 1
ATOM 723 C CA . THR A 1 89 ? 6.935 6.979 -7.493 1.00 95.62 89 THR A CA 1
ATOM 724 C C . THR A 1 89 ? 5.841 7.844 -6.869 1.00 95.62 89 THR A C 1
ATOM 726 O O . THR A 1 89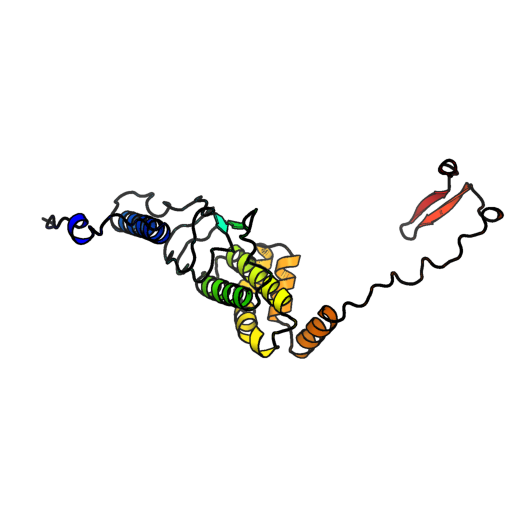 ? 5.866 8.134 -5.671 1.00 95.62 89 THR A O 1
ATOM 729 N N . ILE A 1 90 ? 4.872 8.247 -7.684 1.00 96.06 90 ILE A N 1
ATOM 730 C CA . ILE A 1 90 ? 3.754 9.102 -7.297 1.00 96.06 90 ILE A CA 1
ATOM 731 C C . ILE A 1 90 ? 2.504 8.235 -7.165 1.00 96.06 90 ILE A C 1
ATOM 733 O O . ILE A 1 90 ? 2.077 7.617 -8.141 1.00 96.06 90 ILE A O 1
ATOM 737 N N . PHE A 1 91 ? 1.878 8.230 -5.990 1.00 95.69 91 PHE A N 1
ATOM 738 C CA . PHE A 1 91 ? 0.559 7.630 -5.802 1.00 95.69 91 PHE A CA 1
ATOM 739 C C . PHE A 1 91 ? -0.506 8.725 -5.755 1.00 95.69 91 PHE A C 1
ATOM 741 O O . PHE A 1 91 ? -0.334 9.774 -5.130 1.00 95.69 91 PHE A O 1
ATOM 748 N N . SER A 1 92 ? -1.601 8.535 -6.480 1.00 93.69 92 SER A N 1
ATOM 749 C CA . SER A 1 92 ? -2.664 9.533 -6.618 1.00 93.69 92 SER A CA 1
ATOM 750 C C . SER A 1 92 ? -4.041 8.880 -6.621 1.00 93.69 92 SER A C 1
ATOM 752 O O . SER A 1 92 ? -4.172 7.669 -6.771 1.00 93.69 92 SER A O 1
ATOM 754 N N . HIS A 1 93 ? -5.073 9.695 -6.443 1.00 90.69 93 HIS A N 1
ATOM 755 C CA . HIS A 1 93 ? -6.450 9.306 -6.729 1.00 90.69 93 HIS A CA 1
ATOM 756 C C . HIS A 1 93 ? -6.830 9.816 -8.116 1.00 90.69 93 HIS A C 1
ATOM 758 O O . HIS A 1 93 ? -6.323 10.856 -8.552 1.00 90.69 93 HIS A O 1
ATOM 764 N N . LYS A 1 94 ? -7.704 9.099 -8.825 1.00 87.75 94 LYS A N 1
ATOM 765 C CA . LYS A 1 94 ? -8.281 9.613 -10.078 1.00 87.75 94 LYS A CA 1
ATOM 766 C C . LYS A 1 94 ? -9.175 10.821 -9.783 1.00 87.75 94 LYS A C 1
ATOM 768 O O . LYS A 1 94 ? -9.810 10.869 -8.737 1.00 87.75 94 LYS A O 1
ATOM 773 N N . GLU A 1 95 ? -9.251 11.783 -10.705 1.00 81.88 95 GLU A N 1
ATOM 774 C CA . GLU A 1 95 ? -10.121 12.970 -10.562 1.00 81.88 95 GLU A CA 1
ATOM 775 C C . GLU A 1 95 ? -11.610 12.594 -10.542 1.00 81.88 95 GLU A C 1
ATOM 777 O O . GLU A 1 95 ? -12.414 13.179 -9.815 1.00 81.88 95 GLU A O 1
ATOM 782 N N . HIS A 1 96 ? -11.966 11.561 -11.306 1.00 72.50 96 HIS A N 1
ATOM 783 C CA . HIS A 1 96 ? -13.299 10.974 -11.347 1.00 72.50 96 HIS A CA 1
ATOM 784 C C . HIS A 1 96 ? -13.202 9.488 -10.996 1.00 72.50 96 HIS A C 1
ATOM 786 O O . HIS A 1 96 ? -13.267 8.635 -11.888 1.00 72.50 96 HIS A O 1
ATOM 792 N N . PRO A 1 97 ? -13.001 9.154 -9.706 1.00 65.69 97 PRO A N 1
ATOM 793 C CA . PRO A 1 97 ? -13.023 7.766 -9.281 1.00 65.69 97 PRO A CA 1
ATOM 794 C C . PRO A 1 97 ? -14.399 7.210 -9.642 1.00 65.69 97 PRO A C 1
ATOM 796 O O . PRO A 1 97 ? -15.421 7.843 -9.367 1.00 65.69 97 PRO A O 1
ATOM 799 N N . THR A 1 98 ? -14.445 6.061 -10.320 1.00 58.59 98 THR A N 1
ATOM 800 C CA . THR A 1 98 ? -15.720 5.480 -10.748 1.00 58.59 98 THR A CA 1
ATOM 801 C C . THR A 1 98 ? -16.621 5.352 -9.506 1.00 58.59 98 THR A C 1
ATOM 803 O O . THR A 1 98 ? -16.205 4.704 -8.549 1.00 58.59 98 THR A O 1
ATOM 806 N N . PRO A 1 99 ? -17.829 5.954 -9.455 1.00 48.16 99 PRO A N 1
ATOM 807 C CA . PRO A 1 99 ? -18.568 6.220 -8.204 1.00 48.16 99 PRO A CA 1
ATOM 808 C C . PRO A 1 99 ? -18.923 5.019 -7.309 1.00 48.16 99 PRO A C 1
ATOM 810 O O . PRO A 1 99 ? -19.493 5.197 -6.235 1.00 48.16 99 PRO A O 1
ATOM 813 N N . LYS A 1 100 ? -18.595 3.792 -7.721 1.00 50.94 100 LYS A N 1
ATOM 814 C CA . LYS A 1 100 ? -18.767 2.568 -6.928 1.00 50.94 100 LYS A CA 1
ATOM 815 C C . LYS A 1 100 ? -17.852 2.500 -5.694 1.00 50.94 100 LYS A C 1
ATOM 817 O O . LYS A 1 100 ? -18.071 1.654 -4.839 1.00 50.94 100 LYS A O 1
ATOM 822 N N . LEU A 1 101 ? -16.868 3.393 -5.591 1.00 50.97 101 LEU A N 1
ATOM 823 C CA . LEU A 1 101 ? -15.736 3.293 -4.669 1.00 50.97 101 LEU A CA 1
ATOM 824 C C . LEU A 1 101 ? -16.022 3.540 -3.173 1.00 50.97 101 LEU A C 1
ATOM 826 O O . LEU A 1 101 ? -15.218 3.130 -2.347 1.00 50.97 101 LEU A O 1
ATOM 830 N N . TYR A 1 102 ? -17.145 4.167 -2.798 1.00 50.69 102 TYR A N 1
ATOM 831 C CA . TYR A 1 102 ? -17.336 4.658 -1.416 1.00 50.69 102 TYR A CA 1
ATOM 832 C C . TYR A 1 102 ? -18.671 4.299 -0.748 1.00 50.69 102 TYR A C 1
ATOM 834 O O . TYR A 1 102 ? -18.953 4.797 0.337 1.00 50.69 102 TYR A O 1
ATOM 842 N N . LYS A 1 103 ? -19.518 3.475 -1.379 1.00 53.41 103 LYS A N 1
ATOM 843 C CA . LYS A 1 103 ? -20.859 3.157 -0.840 1.00 53.41 103 LYS A CA 1
ATOM 844 C C . LYS A 1 103 ? -21.131 1.673 -0.615 1.00 53.41 103 LYS A C 1
ATOM 846 O O . LYS A 1 103 ? -22.155 1.349 -0.028 1.00 53.41 103 LYS A O 1
ATOM 851 N N . ASP A 1 104 ? -20.242 0.797 -1.071 1.00 68.62 104 ASP A N 1
ATOM 852 C CA . ASP A 1 104 ? -20.372 -0.646 -0.893 1.00 68.62 104 ASP A CA 1
ATOM 853 C C . ASP A 1 104 ? -19.265 -1.138 0.042 1.00 68.62 104 ASP A C 1
ATOM 855 O O . ASP A 1 104 ? -18.075 -1.060 -0.273 1.00 68.62 104 ASP A O 1
ATOM 859 N N . GLU A 1 105 ? -19.670 -1.628 1.208 1.00 71.38 105 GLU A N 1
ATOM 860 C CA . GLU A 1 105 ? -18.788 -2.215 2.211 1.00 71.38 105 GLU A CA 1
ATOM 861 C C . GLU A 1 105 ? -17.893 -3.304 1.602 1.00 71.38 105 GLU A C 1
ATOM 863 O O . GLU A 1 105 ? -16.670 -3.273 1.770 1.00 71.38 105 GLU A O 1
ATOM 868 N N . GLN A 1 106 ? -18.461 -4.194 0.787 1.00 75.56 106 GLN A N 1
ATOM 869 C CA . GLN A 1 106 ? -17.716 -5.290 0.169 1.00 75.56 106 GLN A CA 1
ATOM 870 C C . GLN A 1 106 ? -16.612 -4.783 -0.771 1.00 75.56 106 GLN A C 1
ATOM 872 O O . GLN A 1 106 ? -15.593 -5.450 -0.978 1.00 75.56 106 GLN A O 1
ATOM 877 N N . TYR A 1 107 ? -16.807 -3.609 -1.369 1.00 80.38 107 TYR A N 1
ATOM 878 C CA . TYR A 1 107 ? -15.811 -2.990 -2.229 1.00 80.38 107 TYR A CA 1
ATOM 879 C C . TYR A 1 107 ? -14.650 -2.411 -1.414 1.00 80.38 107 TYR A C 1
ATOM 881 O O . TYR A 1 107 ? -13.491 -2.639 -1.761 1.00 80.38 107 TYR A O 1
ATOM 889 N N . LEU A 1 108 ? -14.946 -1.730 -0.306 1.00 87.25 108 LEU A N 1
ATOM 890 C CA . LEU A 1 108 ? -13.924 -1.144 0.561 1.00 87.25 108 LEU A CA 1
ATOM 891 C C . LEU A 1 108 ? -13.022 -2.220 1.184 1.00 87.25 108 LEU A C 1
ATOM 893 O O . LEU A 1 108 ? -11.805 -2.050 1.202 1.00 87.25 108 LEU A O 1
ATOM 897 N N . ASP A 1 109 ? -13.585 -3.369 1.573 1.00 89.81 109 ASP A N 1
ATOM 898 C CA . ASP A 1 109 ? -12.795 -4.511 2.058 1.00 89.81 109 ASP A CA 1
ATOM 899 C C . ASP A 1 109 ? -11.814 -5.008 0.989 1.00 89.81 109 ASP A C 1
ATOM 901 O O . ASP A 1 109 ? -10.625 -5.176 1.255 1.00 89.81 109 ASP A O 1
ATOM 905 N N . LYS A 1 110 ? -12.266 -5.149 -0.265 1.00 90.50 110 LYS A N 1
ATOM 906 C CA . LYS A 1 110 ? -11.386 -5.534 -1.384 1.00 90.50 110 LYS A CA 1
ATOM 907 C C . LYS A 1 110 ? -10.268 -4.523 -1.622 1.00 90.50 110 LYS A C 1
ATOM 909 O O . LYS A 1 110 ? -9.167 -4.925 -1.996 1.00 90.50 110 LY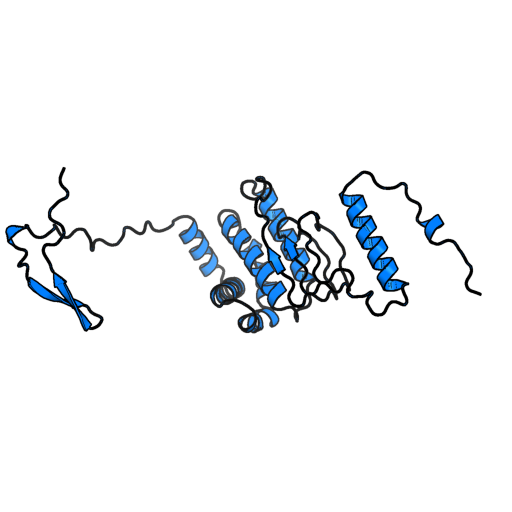S A O 1
ATOM 914 N N . GLN A 1 111 ? -10.529 -3.231 -1.426 1.00 91.88 111 GLN A N 1
ATOM 915 C CA . GLN A 1 111 ? -9.491 -2.212 -1.549 1.00 91.88 111 GLN A CA 1
ATOM 916 C C . GLN A 1 111 ? -8.463 -2.298 -0.430 1.00 91.88 111 GLN A C 1
ATOM 918 O O . GLN A 1 111 ? -7.269 -2.227 -0.708 1.00 91.88 111 GLN A O 1
ATOM 923 N N . ILE A 1 112 ? -8.914 -2.452 0.816 1.00 95.12 112 ILE A N 1
ATOM 924 C CA . ILE A 1 112 ? -8.031 -2.577 1.976 1.00 95.12 112 ILE A CA 1
ATOM 925 C C . ILE A 1 112 ? -7.128 -3.800 1.795 1.00 95.12 112 ILE A C 1
ATOM 927 O O . ILE A 1 112 ? -5.906 -3.658 1.828 1.00 95.12 112 ILE A O 1
ATOM 931 N N . GLU A 1 113 ? -7.707 -4.974 1.527 1.00 96.44 113 GLU A N 1
ATOM 932 C CA . GLU A 1 113 ? -6.943 -6.211 1.328 1.00 96.44 113 GLU A CA 1
ATOM 933 C C . GLU A 1 113 ? -6.021 -6.123 0.110 1.00 96.44 113 GLU A C 1
ATOM 935 O O . GLU A 1 113 ? -4.856 -6.510 0.180 1.00 96.44 113 GLU A O 1
ATOM 940 N N . GLY A 1 114 ? -6.515 -5.572 -1.002 1.00 97.19 114 GLY A N 1
ATOM 941 C CA . GLY A 1 114 ? -5.744 -5.443 -2.233 1.00 97.19 114 GLY A CA 1
ATOM 942 C C . GLY A 1 114 ? -4.550 -4.503 -2.090 1.00 97.19 114 GLY A C 1
ATOM 943 O O . GLY A 1 114 ? -3.448 -4.842 -2.520 1.00 97.19 114 GLY A O 1
ATOM 944 N N . LEU A 1 115 ? -4.738 -3.342 -1.458 1.00 97.94 115 LEU A N 1
ATOM 945 C CA . LEU A 1 115 ? -3.643 -2.418 -1.162 1.00 97.94 115 LEU A CA 1
ATOM 946 C C . LEU A 1 115 ? -2.676 -3.006 -0.139 1.00 97.94 115 LEU A C 1
ATOM 948 O O . LEU A 1 115 ? -1.472 -2.793 -0.262 1.00 97.94 115 LEU A O 1
ATOM 952 N N . PHE A 1 116 ? -3.175 -3.738 0.859 1.00 98.62 116 PHE A N 1
ATOM 953 C CA . PHE A 1 116 ? -2.323 -4.385 1.849 1.00 98.62 116 PHE A CA 1
ATOM 954 C C . PHE A 1 116 ? -1.466 -5.483 1.220 1.00 98.62 116 PHE A C 1
ATOM 956 O O . PHE A 1 116 ? -0.260 -5.508 1.446 1.00 98.62 116 PHE A O 1
ATOM 963 N N . SER A 1 117 ? -2.040 -6.315 0.348 1.00 98.50 117 SER A N 1
ATOM 964 C CA . SER A 1 117 ? -1.285 -7.282 -0.454 1.00 98.50 117 SER A CA 1
ATOM 965 C C . SER A 1 117 ? -0.177 -6.592 -1.256 1.00 98.50 117 SER A C 1
ATOM 967 O O . SER A 1 117 ? 0.983 -6.991 -1.157 1.00 98.50 117 SER A O 1
ATOM 969 N N . THR A 1 118 ? -0.495 -5.491 -1.949 1.00 98.56 118 THR A N 1
ATOM 970 C CA . THR A 1 118 ? 0.502 -4.684 -2.667 1.00 98.56 118 THR A CA 1
ATOM 971 C C . THR A 1 118 ? 1.598 -4.158 -1.732 1.00 98.56 118 THR A C 1
ATOM 973 O O . THR A 1 118 ? 2.785 -4.311 -2.024 1.00 98.56 118 THR A O 1
ATOM 976 N N . LEU A 1 119 ? 1.224 -3.567 -0.590 1.00 98.50 119 LEU A N 1
ATOM 977 C CA . LEU A 1 119 ? 2.140 -2.989 0.402 1.00 98.50 119 LEU A CA 1
ATOM 978 C C . LEU A 1 119 ? 3.189 -4.000 0.880 1.00 98.50 119 LEU A C 1
ATOM 980 O O . LEU A 1 119 ? 4.359 -3.643 1.036 1.00 98.50 119 LEU A O 1
ATOM 984 N N . LEU A 1 120 ? 2.776 -5.250 1.100 1.00 98.50 120 LEU A N 1
ATOM 985 C CA . LEU A 1 120 ? 3.650 -6.315 1.591 1.00 98.50 120 LEU A CA 1
ATOM 986 C C . LEU A 1 120 ? 4.758 -6.690 0.597 1.00 98.50 120 LEU A C 1
ATOM 988 O O . LEU A 1 120 ? 5.806 -7.168 1.023 1.00 98.50 120 LEU A O 1
ATOM 992 N N . THR A 1 121 ? 4.564 -6.444 -0.701 1.00 98.50 121 THR A N 1
ATOM 993 C CA . THR A 1 121 ? 5.574 -6.741 -1.736 1.00 98.50 121 THR A CA 1
ATOM 994 C C . THR A 1 121 ? 6.633 -5.649 -1.889 1.00 98.50 121 THR A C 1
ATOM 996 O O . THR A 1 121 ? 7.673 -5.876 -2.506 1.00 98.50 121 THR A O 1
ATOM 999 N N . ILE A 1 122 ? 6.394 -4.463 -1.323 1.00 98.19 122 ILE A N 1
ATOM 1000 C CA . ILE A 1 122 ? 7.304 -3.324 -1.431 1.00 98.19 122 ILE A CA 1
ATOM 1001 C C . ILE A 1 122 ? 8.492 -3.517 -0.491 1.00 98.19 122 ILE A C 1
ATOM 1003 O O . ILE A 1 122 ? 8.325 -3.749 0.707 1.00 98.19 122 ILE A O 1
ATOM 1007 N N . ASN A 1 123 ? 9.700 -3.341 -1.029 1.00 97.31 123 ASN A N 1
ATOM 1008 C CA . ASN A 1 123 ? 10.926 -3.351 -0.240 1.00 97.31 123 ASN A CA 1
ATOM 1009 C C . ASN A 1 123 ? 10.904 -2.239 0.830 1.00 97.31 123 ASN A C 1
ATOM 1011 O O . ASN A 1 123 ? 10.557 -1.090 0.547 1.00 97.31 123 ASN A O 1
ATOM 1015 N N . ASP A 1 124 ? 11.317 -2.576 2.052 1.00 96.81 124 ASP A N 1
ATOM 1016 C CA . ASP A 1 124 ? 11.291 -1.686 3.220 1.00 96.81 124 ASP A CA 1
ATOM 1017 C C . ASP A 1 124 ? 12.149 -0.413 3.071 1.00 96.81 124 ASP A C 1
ATOM 1019 O O . ASP A 1 124 ? 11.942 0.550 3.809 1.00 96.81 124 ASP A O 1
ATOM 1023 N N . ASN A 1 125 ? 13.052 -0.360 2.088 1.00 96.12 125 ASN A N 1
ATOM 1024 C CA . ASN A 1 125 ? 13.838 0.832 1.764 1.00 96.12 125 ASN A CA 1
ATOM 1025 C C . ASN A 1 125 ? 13.030 1.907 1.009 1.00 96.12 125 ASN A C 1
ATOM 1027 O O . ASN A 1 125 ? 13.416 3.077 1.009 1.00 96.12 125 ASN A O 1
ATOM 1031 N N . PHE A 1 126 ? 11.889 1.566 0.397 1.00 96.69 126 PHE A N 1
ATOM 1032 C CA . PHE A 1 126 ? 11.021 2.535 -0.288 1.00 96.69 126 PHE A CA 1
ATOM 1033 C C . PHE A 1 126 ? 10.023 3.179 0.682 1.00 96.69 126 PHE A C 1
ATOM 1035 O O . PHE A 1 126 ? 8.802 3.058 0.555 1.00 96.69 126 PHE A O 1
ATOM 1042 N N . LEU A 1 127 ? 10.570 3.907 1.658 1.00 96.00 127 LEU A N 1
ATOM 1043 C CA . LEU A 1 127 ? 9.850 4.484 2.798 1.00 96.00 127 LEU A CA 1
ATOM 1044 C C . LEU A 1 127 ? 8.671 5.381 2.396 1.00 96.00 127 LEU A C 1
ATOM 1046 O O . LEU A 1 127 ? 7.603 5.308 3.004 1.00 96.00 127 LEU A O 1
ATOM 1050 N N . ARG A 1 128 ? 8.833 6.202 1.351 1.00 95.44 128 ARG A N 1
ATOM 1051 C CA . ARG A 1 128 ? 7.758 7.071 0.847 1.00 95.44 128 ARG A CA 1
ATOM 1052 C C . ARG A 1 128 ? 6.572 6.264 0.313 1.00 95.44 128 ARG A C 1
ATOM 1054 O O . ARG A 1 128 ? 5.439 6.538 0.698 1.00 95.44 128 ARG A O 1
ATOM 1061 N N . ALA A 1 129 ? 6.833 5.255 -0.521 1.00 96.50 129 ALA A N 1
ATOM 1062 C CA . ALA A 1 129 ? 5.796 4.393 -1.089 1.00 96.50 129 ALA A CA 1
ATOM 1063 C C . ALA A 1 129 ? 5.051 3.623 0.012 1.00 96.50 129 ALA A C 1
ATOM 1065 O O . ALA A 1 129 ? 3.820 3.640 0.057 1.00 96.50 129 ALA A O 1
ATOM 1066 N N . LYS A 1 130 ? 5.800 3.041 0.962 1.00 97.19 130 LYS A N 1
ATOM 1067 C CA . LYS A 1 130 ? 5.242 2.392 2.158 1.00 97.19 130 LYS A CA 1
ATOM 1068 C C . LYS A 1 130 ? 4.328 3.341 2.935 1.00 97.19 130 LYS A C 1
ATOM 1070 O O . LYS A 1 130 ? 3.203 2.973 3.255 1.00 97.19 130 LYS A O 1
ATOM 1075 N N . ALA A 1 131 ? 4.766 4.575 3.190 1.00 97.00 131 ALA A N 1
ATOM 1076 C CA . ALA A 1 131 ? 3.974 5.554 3.930 1.00 97.00 131 ALA A CA 1
ATOM 1077 C C . ALA A 1 131 ? 2.698 5.989 3.189 1.00 97.00 131 ALA A C 1
ATOM 1079 O O . ALA A 1 131 ? 1.647 6.133 3.817 1.00 97.00 131 ALA A O 1
ATOM 1080 N N . GLU A 1 132 ? 2.765 6.216 1.875 1.00 96.62 132 GLU A N 1
ATOM 1081 C CA . GLU A 1 132 ? 1.611 6.642 1.072 1.00 96.62 132 GLU A CA 1
ATOM 1082 C C . GLU A 1 132 ? 0.530 5.553 0.995 1.00 96.62 132 GLU A C 1
ATOM 1084 O O . GLU A 1 132 ? -0.650 5.844 1.224 1.00 96.62 132 GLU A O 1
ATOM 1089 N N . ILE A 1 133 ? 0.922 4.296 0.769 1.00 97.44 133 ILE A N 1
ATOM 1090 C CA . ILE A 1 133 ? -0.020 3.170 0.719 1.00 97.44 133 ILE A CA 1
ATOM 1091 C C . ILE A 1 133 ? -0.560 2.845 2.117 1.00 97.44 133 ILE A C 1
ATOM 1093 O O . ILE A 1 133 ? -1.777 2.765 2.282 1.00 97.44 133 ILE A O 1
ATOM 1097 N N . ALA A 1 134 ? 0.295 2.754 3.144 1.00 98.19 134 ALA A N 1
ATOM 1098 C CA . ALA A 1 134 ? -0.141 2.504 4.523 1.00 98.19 134 ALA A CA 1
ATOM 1099 C C . ALA A 1 134 ? -1.136 3.563 5.015 1.00 98.19 134 ALA A C 1
ATOM 1101 O O . ALA A 1 134 ? -2.180 3.239 5.577 1.00 98.19 134 ALA A O 1
ATOM 1102 N N . SER A 1 135 ? -0.870 4.844 4.743 1.00 96.62 135 SER A N 1
ATOM 1103 C CA . SER A 1 135 ? -1.796 5.917 5.109 1.00 96.62 135 SER A CA 1
ATOM 1104 C C . SER A 1 135 ? -3.141 5.817 4.397 1.00 96.62 135 SER A C 1
ATOM 1106 O O . SER A 1 135 ? -4.136 6.291 4.948 1.00 96.62 135 SER A O 1
ATOM 1108 N N . THR A 1 136 ? -3.174 5.279 3.181 1.00 96.12 136 THR A N 1
ATOM 1109 C CA . THR A 1 136 ? -4.413 5.105 2.416 1.00 96.12 136 THR A CA 1
ATOM 1110 C C . THR A 1 136 ? -5.212 3.922 2.947 1.00 96.12 136 THR A C 1
ATOM 1112 O O . THR A 1 136 ? -6.405 4.074 3.191 1.00 96.12 136 THR A O 1
ATOM 1115 N N . ILE A 1 137 ? -4.544 2.809 3.266 1.00 97.25 137 ILE A N 1
ATOM 1116 C CA . ILE A 1 137 ? -5.144 1.673 3.983 1.00 97.25 137 ILE A CA 1
ATOM 1117 C C . ILE A 1 137 ? -5.787 2.148 5.291 1.00 97.25 137 ILE A C 1
ATOM 1119 O O . ILE A 1 137 ? -6.953 1.864 5.536 1.00 97.25 137 ILE A O 1
ATOM 1123 N N . ILE A 1 138 ? -5.076 2.952 6.089 1.00 96.69 138 ILE A N 1
ATOM 1124 C CA . ILE A 1 138 ? -5.619 3.503 7.337 1.00 96.69 138 ILE A CA 1
ATOM 1125 C C . ILE A 1 138 ? -6.869 4.359 7.087 1.00 96.69 138 ILE A C 1
ATOM 1127 O O . ILE A 1 138 ? -7.846 4.232 7.814 1.00 96.69 138 ILE A O 1
ATOM 1131 N N . LYS A 1 139 ? -6.878 5.225 6.061 1.00 94.19 139 LYS A N 1
ATOM 1132 C CA . LYS A 1 139 ? -8.079 6.018 5.725 1.00 94.19 139 LYS A CA 1
ATOM 1133 C C . LYS A 1 139 ? -9.284 5.125 5.415 1.00 94.19 139 LYS A C 1
ATOM 1135 O O . LYS A 1 139 ? -10.403 5.473 5.776 1.00 94.19 139 LYS A O 1
ATOM 1140 N N . PHE A 1 140 ? -9.065 3.999 4.743 1.00 93.00 140 PHE A N 1
ATOM 1141 C CA . PHE A 1 140 ? -10.128 3.047 4.431 1.00 93.00 140 PHE A CA 1
ATOM 1142 C C . PHE A 1 140 ? -10.586 2.261 5.665 1.00 93.00 140 PHE A C 1
ATOM 1144 O O . PHE A 1 140 ? -11.786 2.077 5.845 1.00 93.00 140 PHE A O 1
ATOM 1151 N N . LEU A 1 141 ? -9.665 1.883 6.556 1.00 94.12 141 LEU A N 1
ATOM 1152 C CA . LEU A 1 141 ? -10.002 1.270 7.844 1.00 94.12 141 LEU A CA 1
ATOM 1153 C C . LEU A 1 141 ? -10.824 2.216 8.732 1.00 94.12 141 LEU A C 1
ATOM 1155 O O . LEU A 1 141 ? -11.815 1.794 9.317 1.00 94.12 141 LEU A O 1
ATOM 1159 N N . GLU A 1 142 ? -10.478 3.504 8.782 1.00 92.62 142 GLU A N 1
ATOM 1160 C CA . GLU A 1 142 ? -11.265 4.521 9.495 1.00 92.62 142 GLU A CA 1
ATOM 1161 C C . GLU A 1 142 ? -12.680 4.662 8.927 1.00 92.62 142 GLU A C 1
ATOM 1163 O O . GLU A 1 142 ? -13.639 4.784 9.683 1.00 92.62 142 GLU A O 1
ATOM 1168 N N . ALA A 1 143 ? -12.838 4.591 7.604 1.00 89.62 143 ALA A N 1
ATOM 1169 C CA . ALA A 1 143 ? -14.157 4.595 6.976 1.00 89.62 143 ALA A CA 1
ATOM 1170 C C . ALA A 1 143 ? -14.971 3.323 7.285 1.00 89.62 143 ALA A C 1
ATOM 1172 O O . ALA A 1 143 ? -16.198 3.354 7.228 1.00 89.62 143 ALA A O 1
ATOM 1173 N N . ARG A 1 144 ? -14.303 2.218 7.641 1.00 89.19 144 ARG A N 1
ATOM 1174 C CA . ARG A 1 144 ? -14.913 0.950 8.067 1.00 89.19 144 ARG A CA 1
ATOM 1175 C C . ARG A 1 144 ? -15.084 0.816 9.571 1.00 89.19 144 ARG A C 1
ATOM 1177 O O . ARG A 1 144 ? -15.583 -0.222 9.999 1.00 89.19 144 ARG A O 1
ATOM 1184 N N . ILE A 1 145 ? -14.705 1.824 10.361 1.00 89.12 145 ILE A N 1
ATOM 1185 C CA . ILE A 1 145 ? -14.520 1.675 11.809 1.00 89.12 145 ILE A CA 1
ATOM 1186 C C . ILE A 1 145 ? -15.763 1.150 12.532 1.00 89.12 145 ILE A C 1
ATOM 1188 O O . ILE A 1 145 ? -15.635 0.475 13.542 1.00 89.12 145 ILE A O 1
ATOM 1192 N N . THR A 1 146 ? -16.964 1.406 12.010 1.00 85.88 146 THR A N 1
ATOM 1193 C CA . THR A 1 146 ? -18.231 0.956 12.604 1.00 85.88 146 THR A CA 1
ATOM 1194 C C . THR A 1 146 ? -18.453 -0.555 12.501 1.00 85.88 146 THR A C 1
ATOM 1196 O O . THR A 1 146 ? -19.214 -1.103 13.290 1.00 85.88 146 THR A O 1
ATOM 1199 N N . ASN A 1 147 ? -17.791 -1.221 11.548 1.00 88.00 147 ASN A N 1
ATOM 1200 C CA . ASN A 1 147 ? -18.052 -2.612 11.161 1.00 88.00 147 ASN A CA 1
ATOM 1201 C C . ASN A 1 147 ? -16.795 -3.496 11.237 1.00 88.00 147 ASN A C 1
ATOM 1203 O O . ASN A 1 147 ? -16.769 -4.575 10.647 1.00 88.00 147 ASN A O 1
ATOM 1207 N N . ILE A 1 148 ? -15.738 -3.032 11.908 1.00 91.88 148 ILE A N 1
ATOM 1208 C CA . ILE A 1 148 ? -14.516 -3.806 12.152 1.00 91.88 148 ILE A CA 1
ATOM 1209 C C . ILE A 1 148 ? -14.242 -3.879 13.652 1.00 91.88 148 ILE A C 1
ATOM 1211 O O . ILE A 1 148 ? -14.493 -2.931 14.398 1.00 91.88 148 ILE A O 1
ATOM 1215 N N . SER A 1 149 ? -13.730 -5.020 14.092 1.00 93.69 149 SER A N 1
ATOM 1216 C CA . SER A 1 149 ? -13.254 -5.245 15.452 1.00 93.69 149 SER A CA 1
ATOM 1217 C C . SER A 1 149 ? -11.759 -4.942 15.568 1.00 93.69 149 SER A C 1
ATOM 1219 O O . SER A 1 149 ? -11.042 -4.847 14.569 1.00 93.69 149 SER A O 1
ATOM 1221 N N . TYR A 1 150 ? -11.254 -4.855 16.800 1.00 94.31 150 TYR A N 1
ATOM 1222 C CA . TYR A 1 150 ? -9.817 -4.725 17.035 1.00 94.31 150 TYR A CA 1
ATOM 1223 C C . TYR A 1 150 ? -9.018 -5.905 16.443 1.00 94.31 150 TYR A C 1
ATOM 1225 O O . TYR A 1 150 ? -7.939 -5.718 15.881 1.0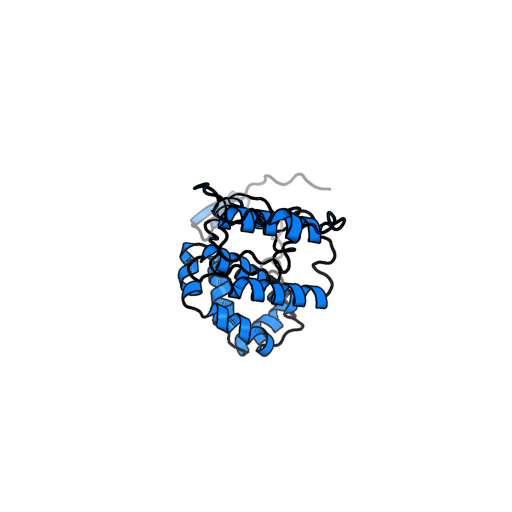0 94.31 150 TYR A O 1
ATOM 1233 N N . ASN A 1 151 ? -9.573 -7.120 16.478 1.00 96.31 151 ASN A N 1
ATOM 1234 C CA . ASN A 1 151 ? -8.924 -8.301 15.904 1.00 96.31 151 ASN A CA 1
ATOM 1235 C C . ASN A 1 151 ? -8.719 -8.186 14.387 1.00 96.31 151 ASN A C 1
ATOM 1237 O O . ASN A 1 151 ? -7.692 -8.636 13.874 1.00 96.31 151 ASN A O 1
ATOM 1241 N N . ASP A 1 152 ? -9.641 -7.530 13.678 1.00 94.12 152 ASP A N 1
ATOM 1242 C CA . ASP A 1 152 ? -9.551 -7.343 12.226 1.00 94.12 152 ASP A CA 1
ATOM 1243 C C . ASP A 1 152 ? -8.382 -6.432 11.834 1.00 94.12 152 ASP A C 1
ATOM 1245 O O . ASP A 1 152 ? -7.837 -6.552 10.731 1.00 94.12 152 ASP A O 1
ATOM 1249 N N . ILE A 1 153 ? -7.951 -5.545 12.744 1.00 95.06 153 ILE A N 1
ATOM 1250 C CA . ILE A 1 153 ? -6.869 -4.602 12.462 1.00 95.06 153 ILE A CA 1
ATOM 1251 C C . ILE A 1 153 ? -5.468 -5.142 12.778 1.00 95.06 153 ILE A C 1
ATOM 1253 O O . ILE A 1 153 ? -4.479 -4.590 12.284 1.00 95.06 153 ILE A O 1
ATOM 1257 N N . LEU A 1 154 ? -5.361 -6.233 13.549 1.00 97.00 154 LEU A N 1
ATOM 1258 C CA . LEU A 1 154 ? -4.090 -6.743 14.084 1.00 97.00 154 LEU A CA 1
ATOM 1259 C C . LEU A 1 154 ? -3.034 -6.994 13.002 1.00 97.00 154 LEU A C 1
ATOM 1261 O O . LEU A 1 154 ? -1.864 -6.660 13.194 1.00 97.00 154 LEU A O 1
ATOM 1265 N N . LYS A 1 155 ? -3.425 -7.542 11.846 1.00 97.31 155 LYS A N 1
ATOM 1266 C CA . LYS A 1 155 ? -2.487 -7.812 10.743 1.00 97.31 155 LYS A CA 1
ATOM 1267 C C . LYS A 1 155 ? -1.865 -6.535 10.166 1.00 97.31 155 LYS A C 1
ATOM 1269 O O . LYS A 1 155 ? -0.674 -6.519 9.861 1.00 97.31 155 LYS A O 1
ATOM 1274 N N . TYR A 1 156 ? -2.632 -5.446 10.074 1.00 97.88 156 TYR A N 1
ATOM 1275 C CA . TYR A 1 156 ? -2.115 -4.156 9.610 1.00 97.88 156 TYR A CA 1
ATOM 1276 C C . TYR A 1 156 ? -1.189 -3.546 10.660 1.00 97.88 156 TYR A C 1
ATOM 1278 O O . TYR A 1 156 ? -0.109 -3.065 10.326 1.00 97.88 156 TYR A O 1
ATOM 1286 N N . GLN A 1 157 ? -1.567 -3.631 11.940 1.00 97.25 157 GLN A N 1
ATOM 1287 C CA . GLN A 1 157 ? -0.724 -3.159 13.038 1.00 97.25 157 GLN A CA 1
ATOM 1288 C C . GLN A 1 157 ? 0.627 -3.879 13.073 1.00 97.25 157 GLN A C 1
ATOM 1290 O O . GLN A 1 157 ? 1.658 -3.239 13.262 1.00 97.25 157 GLN A O 1
ATOM 1295 N N . GLN A 1 158 ? 0.643 -5.200 12.871 1.00 97.56 158 GLN A N 1
ATOM 1296 C CA . GLN A 1 158 ? 1.879 -5.985 12.816 1.00 97.56 158 GLN A CA 1
ATOM 1297 C C . GLN A 1 158 ? 2.823 -5.494 11.713 1.00 97.56 158 GLN A C 1
ATOM 1299 O O . GLN A 1 158 ? 4.016 -5.331 11.966 1.00 97.56 158 GLN A O 1
ATOM 1304 N N . GLU A 1 159 ? 2.299 -5.197 10.521 1.00 98.12 159 GLU A N 1
ATOM 1305 C CA . GLU A 1 159 ? 3.087 -4.586 9.447 1.00 98.12 159 GLU A CA 1
ATOM 1306 C C . GLU A 1 159 ? 3.591 -3.195 9.858 1.00 98.12 159 GLU A C 1
ATOM 1308 O O . GLU A 1 159 ? 4.788 -2.924 9.765 1.00 98.12 159 GLU A O 1
ATOM 1313 N N . PHE A 1 160 ? 2.720 -2.327 10.381 1.00 97.75 160 PHE A N 1
ATOM 1314 C CA . PHE A 1 160 ? 3.075 -0.945 10.729 1.00 97.75 160 PHE A CA 1
ATOM 1315 C C . PHE A 1 160 ? 4.050 -0.824 11.914 1.00 97.75 160 PHE A C 1
ATOM 1317 O O . PHE A 1 160 ? 4.700 0.210 12.062 1.00 97.75 160 PHE A O 1
ATOM 1324 N N . LYS A 1 161 ? 4.218 -1.877 12.726 1.00 96.94 161 LYS A N 1
ATOM 1325 C CA . LYS A 1 161 ? 5.234 -1.960 13.794 1.00 96.94 161 LYS A CA 1
ATOM 1326 C C . LYS A 1 161 ? 6.660 -2.193 13.277 1.00 96.94 161 LYS A C 1
ATOM 1328 O O . LYS A 1 161 ? 7.612 -2.061 14.053 1.00 96.94 161 LYS A O 1
ATOM 1333 N N . LYS A 1 162 ? 6.844 -2.545 11.998 1.00 97.25 162 LYS A N 1
ATOM 1334 C CA . LYS A 1 162 ? 8.177 -2.778 11.420 1.00 97.25 162 LYS A CA 1
ATOM 1335 C C . LYS A 1 162 ? 9.062 -1.534 11.506 1.00 97.25 162 LYS A C 1
ATOM 1337 O O . LYS A 1 162 ? 8.608 -0.394 11.418 1.00 97.25 162 LYS A O 1
ATOM 1342 N N . GLN A 1 163 ? 10.371 -1.764 11.610 1.00 95.06 163 GLN A N 1
ATOM 1343 C CA . GLN A 1 163 ? 11.371 -0.708 11.790 1.00 95.06 163 GLN A CA 1
ATOM 1344 C C . GLN A 1 163 ? 11.378 0.332 10.656 1.00 95.06 163 GLN A C 1
ATOM 1346 O O . GLN A 1 163 ? 11.721 1.491 10.896 1.00 95.06 163 GLN A O 1
ATOM 1351 N N . CYS A 1 164 ? 10.986 -0.041 9.434 1.00 95.50 164 CYS A N 1
ATOM 1352 C CA . CYS A 1 164 ? 10.871 0.888 8.310 1.00 95.50 164 CYS A CA 1
ATOM 1353 C C . CYS A 1 164 ? 9.858 2.014 8.592 1.00 95.50 164 CYS A C 1
ATOM 1355 O O . CYS A 1 164 ? 10.158 3.179 8.340 1.00 95.50 164 CYS A O 1
ATOM 1357 N N . TYR A 1 165 ? 8.727 1.731 9.247 1.00 96.50 165 TYR A N 1
ATOM 1358 C CA . TYR A 1 165 ? 7.714 2.744 9.574 1.00 96.50 165 TYR A CA 1
ATOM 1359 C C . TYR A 1 165 ? 8.156 3.750 10.639 1.00 96.50 165 TYR A C 1
ATOM 1361 O O . TYR A 1 165 ? 7.601 4.842 10.699 1.00 96.50 165 TYR A O 1
ATOM 1369 N N . LYS A 1 166 ? 9.202 3.465 11.422 1.00 92.88 166 LYS A N 1
ATOM 1370 C CA . LYS A 1 166 ? 9.825 4.479 12.294 1.00 92.88 166 LYS A CA 1
ATOM 1371 C C . LYS A 1 166 ? 10.672 5.477 11.498 1.00 92.88 166 LYS A C 1
ATOM 1373 O O . LYS A 1 166 ? 10.817 6.631 11.892 1.00 92.88 166 LYS A O 1
ATOM 1378 N N . GLN A 1 167 ? 11.205 5.049 10.353 1.00 91.88 167 GLN A N 1
ATOM 1379 C CA . GLN A 1 167 ? 12.079 5.851 9.490 1.00 91.88 167 GLN A CA 1
ATOM 1380 C C . GLN A 1 167 ? 11.299 6.725 8.500 1.00 91.88 167 GLN A C 1
ATOM 1382 O O . GLN A 1 167 ? 11.825 7.733 8.025 1.00 91.88 167 GLN A O 1
ATOM 1387 N N . VAL A 1 168 ? 10.025 6.408 8.221 1.00 91.19 168 VAL A N 1
ATOM 1388 C CA . VAL A 1 168 ? 9.205 7.178 7.262 1.00 91.19 168 VAL A CA 1
ATOM 1389 C C . VAL A 1 168 ? 9.034 8.645 7.650 1.00 91.19 168 VAL A C 1
ATOM 1391 O O . VAL A 1 168 ? 8.743 9.449 6.771 1.00 91.19 168 VAL A O 1
ATOM 1394 N N . LYS A 1 169 ? 9.259 9.025 8.921 1.00 91.94 169 LYS A N 1
ATOM 1395 C CA . LYS A 1 169 ? 9.217 10.420 9.397 1.00 91.94 169 LYS A CA 1
ATOM 1396 C C . LYS A 1 169 ? 10.040 11.372 8.520 1.00 91.94 169 LYS A C 1
ATOM 1398 O O . LYS A 1 169 ? 9.631 12.511 8.330 1.00 91.94 169 LYS A O 1
ATOM 1403 N N . ALA A 1 170 ? 11.166 10.908 7.975 1.00 88.44 170 ALA A N 1
ATOM 1404 C CA . ALA A 1 170 ? 12.036 11.706 7.108 1.00 88.44 170 ALA A CA 1
ATOM 1405 C C . ALA A 1 170 ? 11.518 11.858 5.661 1.00 88.44 170 ALA A C 1
ATOM 1407 O O . ALA A 1 170 ? 12.007 12.708 4.925 1.00 88.44 170 ALA A O 1
ATOM 1408 N N . PHE A 1 171 ? 10.528 11.059 5.250 1.00 87.19 171 PHE A N 1
ATOM 1409 C CA . PHE A 1 171 ? 10.067 10.930 3.860 1.00 87.19 171 PHE A CA 1
ATOM 1410 C C . PHE A 1 171 ? 8.565 11.205 3.688 1.00 87.19 171 PHE A C 1
ATOM 1412 O O . PHE A 1 171 ? 7.992 10.940 2.631 1.00 87.19 171 PHE A O 1
ATOM 1419 N N . THR A 1 172 ? 7.900 11.711 4.728 1.00 90.12 172 THR A N 1
ATOM 1420 C CA . THR A 1 172 ? 6.461 11.979 4.724 1.00 90.12 172 THR A CA 1
ATOM 1421 C C . THR A 1 172 ? 6.098 13.179 5.595 1.00 90.12 172 THR A C 1
ATOM 1423 O O . THR A 1 172 ? 6.906 13.671 6.376 1.00 90.12 172 THR A O 1
ATOM 1426 N N . THR A 1 173 ? 4.857 13.657 5.491 1.00 92.31 173 THR A N 1
ATOM 1427 C CA . THR A 1 173 ? 4.345 14.713 6.372 1.00 92.31 173 THR A CA 1
ATOM 1428 C C . THR A 1 173 ? 4.217 14.221 7.816 1.00 92.31 173 THR A C 1
ATOM 1430 O O . THR A 1 173 ? 3.889 13.056 8.060 1.00 92.31 173 THR A O 1
ATOM 1433 N N . LEU A 1 174 ? 4.396 15.124 8.786 1.00 92.31 174 LEU A N 1
ATOM 1434 C CA . LEU A 1 174 ? 4.267 14.802 10.213 1.00 92.31 174 LEU A CA 1
ATOM 1435 C C . LEU A 1 174 ? 2.896 14.195 10.551 1.00 92.31 174 LEU A C 1
ATOM 1437 O O . LEU A 1 174 ? 2.820 13.221 11.290 1.00 92.31 174 LEU A O 1
ATOM 1441 N N . SER A 1 175 ? 1.825 14.727 9.954 1.00 93.19 175 SER A N 1
ATOM 1442 C CA . SER A 1 175 ? 0.467 14.192 10.108 1.00 93.19 175 SER A CA 1
ATOM 1443 C C . SER A 1 175 ? 0.371 12.731 9.657 1.00 93.19 175 SER A C 1
ATOM 1445 O O . SER A 1 175 ? -0.152 11.900 10.396 1.00 93.19 175 SER A O 1
ATOM 1447 N N . ARG A 1 176 ? 0.928 12.390 8.485 1.00 93.88 176 ARG A N 1
ATOM 1448 C CA . ARG A 1 176 ? 0.916 11.013 7.973 1.00 93.88 176 ARG A CA 1
ATOM 1449 C C . ARG A 1 176 ? 1.737 10.075 8.855 1.00 93.88 176 ARG A C 1
ATOM 1451 O O . ARG A 1 176 ? 1.276 8.982 9.161 1.00 93.88 176 ARG A O 1
ATOM 1458 N N . TYR A 1 177 ? 2.927 10.510 9.272 1.00 96.00 177 TYR A N 1
ATOM 1459 C CA . TYR A 1 177 ? 3.779 9.740 10.178 1.00 96.00 177 TYR A CA 1
ATOM 1460 C C . TYR A 1 177 ? 3.058 9.438 11.494 1.00 96.00 177 TYR A C 1
ATOM 1462 O O . TYR A 1 177 ? 2.921 8.272 11.853 1.00 96.00 177 TYR A O 1
ATOM 1470 N N . ASN A 1 178 ? 2.537 10.471 12.164 1.00 95.50 178 ASN A N 1
ATOM 1471 C CA . ASN A 1 178 ? 1.832 10.318 13.434 1.00 95.50 178 ASN A CA 1
ATOM 1472 C C . ASN A 1 178 ? 0.646 9.366 13.290 1.00 95.50 178 ASN A C 1
ATOM 1474 O O . ASN A 1 178 ? 0.481 8.484 14.118 1.00 95.50 178 ASN A O 1
ATOM 1478 N N . LYS A 1 179 ? -0.122 9.483 12.201 1.00 95.94 179 LYS A N 1
ATOM 1479 C CA . LYS A 1 179 ? -1.254 8.596 11.927 1.00 95.94 179 LYS A CA 1
ATOM 1480 C C . LYS A 1 179 ? -0.841 7.124 11.844 1.00 95.94 179 LYS A C 1
ATOM 1482 O O . LYS A 1 179 ? -1.483 6.278 12.457 1.00 95.94 179 LYS A O 1
ATOM 1487 N N . ILE A 1 180 ? 0.237 6.825 11.115 1.00 97.50 180 ILE A N 1
ATOM 1488 C CA . ILE A 1 180 ? 0.770 5.460 11.003 1.00 97.50 180 ILE A CA 1
ATOM 1489 C C . ILE A 1 180 ? 1.235 4.952 12.371 1.00 97.50 180 ILE A C 1
ATOM 1491 O O . ILE A 1 180 ? 0.899 3.831 12.733 1.00 97.50 180 ILE A O 1
ATOM 1495 N N . GLN A 1 181 ? 1.959 5.769 13.145 1.00 97.25 181 GLN A N 1
ATOM 1496 C CA . GLN A 1 181 ? 2.426 5.365 14.477 1.00 97.25 181 GLN A CA 1
ATOM 1497 C C . GLN A 1 181 ? 1.267 5.137 15.451 1.00 97.25 181 GLN A C 1
ATOM 1499 O O . GLN A 1 181 ? 1.252 4.123 16.139 1.00 97.25 181 GLN A O 1
ATOM 1504 N N . THR A 1 182 ? 0.259 6.016 15.455 1.00 95.62 182 THR A N 1
ATOM 1505 C CA . THR A 1 182 ? -0.950 5.840 16.266 1.00 95.62 182 THR A CA 1
ATOM 1506 C C . THR A 1 182 ? -1.596 4.497 15.969 1.00 95.62 182 THR A C 1
ATOM 1508 O O . THR A 1 182 ? -1.839 3.741 16.896 1.00 95.62 182 THR A O 1
ATOM 1511 N N . TRP A 1 183 ? -1.812 4.157 14.698 1.00 96.44 183 TRP A N 1
ATOM 1512 C CA . TRP A 1 183 ? -2.394 2.866 14.329 1.00 96.44 183 TRP A CA 1
ATOM 1513 C C . TRP A 1 183 ? -1.483 1.678 14.660 1.00 96.44 183 TRP A C 1
ATOM 1515 O O . TRP A 1 183 ? -1.980 0.640 15.088 1.00 96.44 183 TRP A O 1
ATOM 1525 N N . ALA A 1 184 ? -0.163 1.822 14.514 1.00 97.00 184 ALA A N 1
ATOM 1526 C CA . ALA A 1 184 ? 0.802 0.781 14.862 1.00 97.00 184 ALA A CA 1
ATOM 1527 C C . ALA A 1 184 ? 0.813 0.456 16.365 1.00 97.00 184 ALA A C 1
ATOM 1529 O O . ALA A 1 184 ? 0.990 -0.702 16.736 1.00 97.00 184 ALA A O 1
ATOM 1530 N N . GLU A 1 185 ? 0.636 1.458 17.227 1.00 95.62 185 GLU A N 1
ATOM 1531 C CA . GLU A 1 185 ? 0.763 1.330 18.686 1.00 95.62 185 GLU A CA 1
ATOM 1532 C C . GLU A 1 185 ? -0.584 1.276 19.424 1.00 95.62 185 GLU A C 1
ATOM 1534 O O . GLU A 1 185 ? -0.601 1.015 20.626 1.00 95.62 185 GLU A O 1
ATOM 1539 N N . MET A 1 186 ? -1.700 1.488 18.717 1.00 95.00 186 MET A N 1
ATOM 1540 C CA . MET A 1 186 ? -3.050 1.511 19.282 1.00 95.00 186 MET A CA 1
ATOM 1541 C C . MET A 1 186 ? -3.363 0.219 20.041 1.00 95.00 186 MET A C 1
ATOM 1543 O O . MET A 1 186 ? -3.309 -0.871 19.469 1.00 95.00 186 MET A O 1
ATOM 1547 N N . SER A 1 187 ? -3.713 0.345 21.320 1.00 96.00 187 SER A N 1
ATOM 1548 C CA . SER A 1 187 ? -4.248 -0.763 22.112 1.00 96.00 187 SER A CA 1
ATOM 1549 C C . SER A 1 187 ? -5.723 -1.024 21.797 1.00 96.00 187 SER A C 1
ATOM 1551 O O . SER A 1 187 ? -6.409 -0.161 21.253 1.00 96.00 187 SER A O 1
ATOM 1553 N N . GLU A 1 188 ? -6.234 -2.187 22.203 1.00 96.06 188 GLU A N 1
ATOM 1554 C CA . GLU A 1 188 ? -7.658 -2.534 22.078 1.00 96.06 188 GLU A CA 1
ATOM 1555 C C . GLU A 1 188 ? -8.562 -1.476 22.721 1.00 96.06 188 GLU A C 1
ATOM 1557 O O . GLU A 1 188 ? -9.447 -0.936 22.068 1.00 96.06 188 GLU A O 1
ATOM 1562 N N . TYR A 1 189 ? -8.247 -1.065 23.952 1.00 93.81 189 TYR A N 1
ATOM 1563 C CA . TYR A 1 189 ? -8.970 0.008 24.636 1.00 93.81 189 TYR A CA 1
ATOM 1564 C C . TYR A 1 189 ? -8.950 1.332 23.853 1.00 93.81 189 TYR A C 1
ATOM 1566 O O . TYR A 1 189 ? -9.967 2.009 23.734 1.00 93.81 189 TYR A O 1
ATOM 1574 N N . GLN A 1 190 ? -7.797 1.724 23.296 1.00 94.44 190 GLN A N 1
ATOM 1575 C CA . GLN A 1 190 ? -7.706 2.947 22.490 1.00 94.44 190 GLN A CA 1
ATOM 1576 C C . GLN A 1 190 ? -8.517 2.843 21.196 1.00 94.44 190 GLN A C 1
ATOM 1578 O O . GLN A 1 190 ? -9.098 3.838 20.766 1.00 94.44 190 GLN A O 1
ATOM 1583 N N . PHE A 1 191 ? -8.570 1.655 20.596 1.00 94.38 191 PHE A N 1
ATOM 1584 C CA . PHE A 1 191 ? -9.389 1.380 19.424 1.00 94.38 191 PHE A CA 1
ATOM 1585 C C . PHE A 1 191 ? -10.884 1.480 19.742 1.00 94.38 191 PHE A C 1
ATOM 1587 O O . PHE A 1 191 ? -11.609 2.162 19.022 1.00 94.38 191 PHE A O 1
ATOM 1594 N N . GLU A 1 192 ? -11.342 0.878 20.841 1.00 91.69 192 GLU A N 1
ATOM 1595 C CA . GLU A 1 192 ? -12.735 0.971 21.299 1.00 91.69 192 GLU A CA 1
ATOM 1596 C C . GLU A 1 192 ? -13.146 2.422 21.577 1.00 91.69 192 GLU A C 1
ATOM 1598 O O . GLU A 1 192 ? -14.214 2.865 21.148 1.00 91.69 192 GLU A O 1
ATOM 1603 N N . VAL A 1 193 ? -12.276 3.199 22.235 1.00 90.31 193 VAL A N 1
ATOM 1604 C CA . VAL A 1 193 ? -12.494 4.637 22.453 1.00 90.31 193 VAL A CA 1
ATOM 1605 C C . VAL A 1 193 ? -12.588 5.378 21.118 1.00 90.31 193 VAL A C 1
ATOM 1607 O O . VAL A 1 193 ? -13.529 6.144 20.915 1.00 90.31 193 VAL A O 1
ATOM 1610 N N . PHE A 1 194 ? -11.660 5.133 20.190 1.00 89.88 194 PHE A N 1
ATOM 1611 C CA . PHE A 1 194 ? -11.663 5.754 18.864 1.00 89.88 194 PHE A CA 1
ATOM 1612 C C . PHE A 1 194 ? -12.938 5.424 18.067 1.00 89.88 194 PHE A C 1
ATOM 1614 O O . PHE A 1 194 ? -13.552 6.313 17.469 1.00 89.88 194 PHE A O 1
ATOM 1621 N N . GLN A 1 195 ? -13.378 4.165 18.095 1.00 90.00 195 GLN A N 1
ATOM 1622 C CA . GLN A 1 195 ? -14.619 3.712 17.469 1.00 90.00 195 GLN A CA 1
ATOM 1623 C C . GLN A 1 195 ? -15.839 4.400 18.099 1.00 90.00 195 GLN A C 1
ATOM 1625 O O . GLN A 1 195 ? -16.684 4.937 17.377 1.00 90.00 195 GLN A O 1
ATOM 1630 N N . TYR A 1 196 ? -15.910 4.455 19.433 1.00 87.88 196 TYR A N 1
ATOM 1631 C CA . TYR A 1 196 ? -16.990 5.123 20.159 1.00 87.88 196 TYR A CA 1
ATOM 1632 C C . TYR A 1 196 ? -17.065 6.624 19.849 1.00 87.88 196 TYR A C 1
ATOM 1634 O O . TYR A 1 196 ? -18.155 7.138 19.595 1.00 87.88 196 TYR A O 1
ATOM 1642 N N . GLU A 1 197 ? -15.930 7.329 19.840 1.00 87.06 197 GLU A N 1
ATOM 1643 C CA . GLU A 1 197 ? -15.863 8.759 19.510 1.00 87.06 197 GLU A CA 1
ATOM 1644 C C . GLU A 1 197 ? -16.242 9.043 18.053 1.00 87.06 197 GLU A C 1
ATOM 1646 O O . GLU A 1 197 ? -16.862 10.069 17.772 1.00 87.06 197 GLU A O 1
ATOM 1651 N N . THR A 1 198 ? -15.916 8.131 17.133 1.00 84.94 198 THR A N 1
ATOM 1652 C CA . THR A 1 198 ? -16.290 8.264 15.718 1.00 84.94 198 THR A CA 1
ATOM 1653 C C . THR A 1 198 ? -17.789 8.041 15.498 1.00 84.94 198 THR A C 1
ATOM 1655 O O . THR A 1 198 ? -18.402 8.747 14.698 1.00 84.94 198 THR A O 1
ATOM 1658 N N . LEU A 1 199 ? -18.395 7.096 16.225 1.00 81.12 199 LEU A N 1
ATOM 1659 C CA . LEU A 1 199 ? -19.838 6.816 16.190 1.00 81.12 199 LEU A CA 1
ATOM 1660 C C . LEU A 1 199 ? -20.669 7.885 16.905 1.00 81.12 199 LEU A C 1
ATOM 1662 O O . LEU A 1 199 ? -21.776 8.211 16.480 1.00 81.12 199 LEU A O 1
ATOM 1666 N N . ASN A 1 200 ? -20.126 8.436 17.987 1.00 80.25 200 ASN A N 1
ATOM 1667 C CA . ASN A 1 200 ? -20.742 9.482 18.785 1.00 80.25 200 ASN A CA 1
ATOM 1668 C C . ASN A 1 200 ? -19.853 10.720 18.749 1.00 80.25 200 ASN A C 1
ATOM 1670 O O . ASN A 1 200 ? -19.281 11.080 19.788 1.00 80.25 200 ASN A O 1
ATOM 1674 N N . PRO A 1 201 ? -19.731 11.393 17.586 1.00 71.81 201 PRO A N 1
ATOM 1675 C CA . PRO A 1 201 ? -18.989 12.632 17.532 1.00 71.81 201 PRO A CA 1
ATOM 1676 C C . PRO A 1 201 ? -19.656 13.545 18.546 1.00 71.81 201 PRO A C 1
ATOM 1678 O O . PRO A 1 201 ? -20.833 13.896 18.396 1.00 71.81 201 PRO A O 1
ATOM 1681 N N . LYS A 1 202 ? -18.935 13.878 19.628 1.00 65.00 202 LYS A N 1
ATOM 1682 C CA . LYS A 1 202 ? -19.398 14.892 20.572 1.00 65.00 202 LYS A CA 1
ATOM 1683 C C . LYS A 1 202 ? -19.816 16.045 19.684 1.00 65.00 202 LYS A C 1
ATOM 1685 O O . LYS A 1 202 ? -18.977 16.571 18.950 1.00 65.00 202 LYS A O 1
ATOM 1690 N N . LYS A 1 203 ? -21.103 16.418 19.700 1.00 51.03 203 LYS A N 1
ATOM 1691 C CA . LYS A 1 203 ? -21.488 17.719 19.165 1.00 51.03 203 LYS A CA 1
ATOM 1692 C C . LYS A 1 203 ? -20.554 18.663 19.897 1.00 51.03 203 LYS A C 1
ATOM 1694 O O . LYS A 1 203 ? -20.695 18.837 21.107 1.00 51.03 203 LYS A O 1
ATOM 1699 N N . MET A 1 204 ? -19.575 19.227 19.197 1.00 39.06 204 MET A N 1
ATOM 1700 C CA . MET A 1 204 ? -19.003 20.479 19.630 1.00 39.06 204 MET A CA 1
ATOM 1701 C C . MET A 1 204 ? -20.191 21.434 19.568 1.00 39.06 204 MET A C 1
ATOM 1703 O O . MET A 1 204 ? -20.411 22.127 18.581 1.00 39.06 204 MET A O 1
ATOM 1707 N N . SER A 1 205 ? -21.013 21.453 20.624 1.00 41.44 205 SER A N 1
ATOM 1708 C CA . SER A 1 205 ? -21.547 22.721 21.049 1.00 41.44 205 SER A CA 1
ATOM 1709 C C . SER A 1 205 ? -20.283 23.529 21.246 1.00 41.44 205 SER A C 1
ATOM 1711 O O . SER A 1 205 ? -19.519 23.249 22.175 1.00 41.44 205 SER A O 1
ATOM 1713 N N . TYR A 1 206 ? -19.998 24.433 20.309 1.00 41.06 206 TYR A N 1
ATOM 1714 C CA . TYR A 1 206 ? -19.166 25.582 20.602 1.00 41.06 206 TYR A CA 1
ATOM 1715 C C . TYR A 1 206 ? -19.514 25.968 22.028 1.00 41.06 206 TYR A C 1
ATOM 1717 O O . TYR A 1 206 ? -20.689 26.198 22.340 1.00 41.06 206 TYR A O 1
ATOM 1725 N N . ALA A 1 207 ? -18.540 25.815 22.917 1.00 34.66 207 ALA A N 1
ATOM 1726 C CA . ALA A 1 207 ? -18.808 25.947 24.325 1.00 34.66 207 ALA A CA 1
ATOM 1727 C C . ALA A 1 207 ? -19.459 27.322 24.589 1.00 34.66 207 ALA A C 1
ATOM 1729 O O . ALA A 1 207 ? -19.331 28.228 23.759 1.00 34.66 207 ALA A O 1
ATOM 1730 N N . PRO A 1 208 ? -20.213 27.485 25.691 1.00 40.66 208 PRO A N 1
ATOM 1731 C CA . PRO A 1 208 ? -21.203 28.555 25.876 1.00 40.66 208 PRO A CA 1
ATOM 1732 C C . PRO A 1 208 ? -20.640 29.986 25.947 1.00 40.66 208 PRO A C 1
ATOM 1734 O O . PRO A 1 208 ? -21.320 30.894 26.416 1.00 40.66 208 PRO A O 1
ATOM 1737 N N . TYR A 1 209 ? -19.413 30.227 25.490 1.00 41.97 209 TYR A N 1
ATOM 1738 C CA . TYR A 1 209 ? -18.740 31.519 25.498 1.00 41.97 209 TYR A CA 1
ATOM 1739 C C . TYR A 1 209 ? -19.380 32.556 24.554 1.00 41.97 209 TYR A C 1
ATOM 1741 O O . TYR A 1 209 ? -18.961 33.707 24.561 1.00 41.97 209 TYR A O 1
ATOM 1749 N N . LEU A 1 210 ? -20.408 32.188 23.778 1.00 43.03 210 LEU A N 1
ATOM 1750 C CA . LEU A 1 210 ? -21.186 33.112 22.937 1.00 43.03 210 LEU A CA 1
ATOM 1751 C C . LEU A 1 210 ? -22.654 33.280 23.372 1.00 43.03 210 LEU A C 1
ATOM 1753 O O . LEU A 1 210 ? -23.454 33.831 22.625 1.00 43.03 210 LEU A O 1
ATOM 1757 N N . LYS A 1 211 ? -23.021 32.869 24.595 1.00 40.34 211 LYS A N 1
ATOM 1758 C CA . LYS A 1 211 ? -24.291 33.274 25.234 1.00 40.34 211 LYS A CA 1
ATOM 1759 C C . LYS A 1 211 ? -24.073 34.254 26.391 1.00 40.34 211 LYS A C 1
ATOM 1761 O O . LYS A 1 211 ? -24.761 34.189 27.405 1.00 40.34 211 LYS A O 1
ATOM 1766 N N . ARG A 1 212 ? -23.137 35.196 26.256 1.00 39.28 212 ARG A N 1
ATOM 1767 C CA . ARG A 1 212 ? -23.345 36.481 26.934 1.00 39.28 212 ARG A CA 1
ATOM 1768 C C . ARG A 1 212 ? -24.326 37.260 26.079 1.00 39.28 212 ARG A C 1
ATOM 1770 O O . ARG A 1 212 ? -24.089 37.418 24.885 1.00 39.28 212 ARG A O 1
ATOM 1777 N N . SER A 1 213 ? -25.420 37.707 26.687 1.00 46.41 213 SER A N 1
ATOM 1778 C CA . SER A 1 213 ? -26.243 38.778 26.136 1.00 46.41 213 SER A CA 1
ATOM 1779 C C . SER A 1 213 ? -25.295 39.856 25.616 1.00 46.41 213 SER A C 1
ATOM 1781 O O . SER A 1 213 ? -24.380 40.251 26.348 1.00 46.41 213 SER A O 1
ATOM 1783 N N . LEU A 1 214 ? -25.456 40.272 24.358 1.00 47.97 214 LEU A N 1
ATOM 1784 C CA . LEU A 1 214 ? -24.742 41.444 23.865 1.00 47.97 214 LEU A CA 1
ATOM 1785 C C . LEU A 1 214 ? -24.983 42.573 24.882 1.00 47.97 214 LEU A C 1
ATOM 1787 O O . LEU A 1 214 ? -26.131 42.739 25.310 1.00 47.97 214 LEU A O 1
ATOM 1791 N N . PRO A 1 215 ? -23.934 43.272 25.353 1.00 48.59 215 PRO A N 1
ATOM 1792 C CA . PRO A 1 215 ? -24.136 44.428 26.207 1.00 48.59 215 PRO A CA 1
ATOM 1793 C C . PRO A 1 215 ? -25.068 45.388 25.475 1.00 48.59 215 PRO A C 1
ATOM 1795 O O . PRO A 1 215 ? -24.919 45.597 24.270 1.00 48.59 215 PRO A O 1
ATOM 1798 N N . ASP A 1 216 ? -26.056 45.906 26.200 1.00 48.56 216 ASP A N 1
ATOM 1799 C CA . ASP A 1 216 ? -27.015 46.872 25.677 1.00 48.56 216 ASP A CA 1
ATOM 1800 C C . ASP A 1 216 ? -26.232 47.991 24.973 1.00 48.56 216 ASP A C 1
ATOM 1802 O O . ASP A 1 216 ? -25.220 48.447 25.513 1.00 48.56 216 ASP A O 1
ATOM 1806 N N . GLU A 1 217 ? -26.637 48.412 23.773 1.00 50.75 217 GLU A N 1
ATOM 1807 C CA . GLU A 1 217 ? -25.852 49.322 22.911 1.00 50.75 217 GLU A CA 1
ATOM 1808 C C . GLU A 1 217 ? -25.487 50.629 23.650 1.00 50.75 217 GLU A C 1
ATOM 1810 O O . GLU A 1 217 ? -24.449 51.242 23.414 1.00 50.75 217 GLU A O 1
ATOM 1815 N N . LYS A 1 218 ? -26.298 50.992 24.653 1.00 54.59 218 LYS A N 1
ATOM 1816 C CA . LYS A 1 218 ? -26.107 52.128 25.568 1.00 54.59 218 LYS A CA 1
ATOM 1817 C C . LYS A 1 218 ? -24.973 51.965 26.591 1.00 54.59 218 LYS A C 1
ATOM 1819 O O . LYS A 1 218 ? -24.635 52.930 27.270 1.00 54.59 218 LYS A O 1
ATOM 1824 N N . THR A 1 219 ? -24.406 50.770 26.737 1.00 49.31 219 THR A N 1
ATOM 1825 C CA . THR A 1 219 ? -23.326 50.445 27.690 1.00 49.31 219 THR A CA 1
ATOM 1826 C C . THR A 1 219 ? -21.966 50.235 27.020 1.00 49.31 219 THR A C 1
ATOM 1828 O O . THR A 1 219 ? -20.956 50.094 27.711 1.00 49.31 219 THR A O 1
ATOM 1831 N N . ILE A 1 220 ? -21.907 50.251 25.683 1.00 52.72 220 ILE A N 1
ATOM 1832 C CA . ILE A 1 220 ? -20.657 50.126 24.932 1.00 52.72 220 ILE A CA 1
ATOM 1833 C C . ILE A 1 220 ? -19.996 51.505 24.857 1.00 52.72 220 ILE A C 1
ATOM 1835 O O . ILE A 1 220 ? -20.450 52.404 24.154 1.00 52.72 220 ILE A O 1
ATOM 1839 N N . ASN A 1 221 ? -18.904 51.682 25.601 1.00 50.91 221 ASN A N 1
ATOM 1840 C CA . ASN A 1 221 ? -18.123 52.914 25.572 1.00 50.91 221 ASN A CA 1
ATOM 1841 C C . ASN A 1 221 ? -17.162 52.865 24.372 1.00 50.91 221 ASN A C 1
ATOM 1843 O O . ASN A 1 221 ? -16.069 52.294 24.436 1.00 50.91 221 ASN A O 1
ATOM 1847 N N . TYR A 1 222 ? -17.613 53.385 23.234 1.00 54.44 222 TYR A N 1
ATOM 1848 C CA . TYR A 1 222 ? -16.833 53.401 22.002 1.00 54.44 222 TYR A CA 1
ATOM 1849 C C . TYR A 1 222 ? -15.578 54.273 22.174 1.00 54.44 222 TYR A C 1
ATOM 1851 O O . TYR A 1 222 ? -15.656 55.421 22.602 1.00 54.44 222 TYR A O 1
ATOM 1859 N N . GLY A 1 223 ? -14.404 53.712 21.857 1.00 53.56 223 GLY A N 1
ATOM 1860 C CA . GLY A 1 223 ? -13.102 54.368 22.034 1.00 53.56 223 GLY A CA 1
ATOM 1861 C C . GLY A 1 223 ? -12.149 53.702 23.033 1.00 53.56 223 GLY A C 1
ATOM 1862 O O . GLY A 1 223 ? -10.995 54.125 23.098 1.00 53.56 223 GLY A O 1
ATOM 1863 N N . VAL A 1 224 ? -12.582 52.659 23.752 1.00 51.25 224 VAL A N 1
ATOM 1864 C CA . VAL A 1 224 ? -11.728 51.875 24.664 1.00 51.25 224 VAL A CA 1
ATOM 1865 C C . VAL A 1 224 ? -10.806 50.931 23.878 1.00 51.25 224 VAL A C 1
ATOM 1867 O O . VAL A 1 224 ? -11.247 50.218 22.971 1.00 51.25 224 VAL A O 1
ATOM 1870 N N . GLU A 1 225 ? -9.517 50.928 24.227 1.00 51.38 225 GLU A N 1
ATOM 1871 C CA . GLU A 1 225 ? -8.543 49.938 23.761 1.00 51.38 225 GLU A CA 1
ATOM 1872 C C . GLU A 1 225 ? -8.574 48.709 24.665 1.00 51.38 225 GLU A C 1
ATOM 1874 O O . GLU A 1 225 ? -8.426 48.817 25.881 1.00 51.38 225 GLU A O 1
ATOM 1879 N N . ILE A 1 226 ? -8.748 47.534 24.066 1.00 54.00 226 ILE A N 1
ATOM 1880 C CA . ILE A 1 226 ? -8.729 46.260 24.779 1.00 54.00 226 ILE A CA 1
ATOM 1881 C C . ILE A 1 226 ? -7.443 45.532 24.412 1.00 54.00 226 ILE A C 1
ATOM 1883 O O . ILE A 1 226 ? -7.150 45.320 23.233 1.00 54.00 226 ILE A O 1
ATOM 1887 N N . GLU A 1 227 ? -6.668 45.146 25.417 1.00 40.97 227 GLU A N 1
ATOM 1888 C CA . GLU A 1 227 ? -5.458 44.355 25.235 1.00 40.97 227 GLU A CA 1
ATOM 1889 C C . GLU A 1 227 ? -5.830 42.871 25.174 1.00 40.97 227 GLU A C 1
ATOM 1891 O O . GLU A 1 227 ? -6.452 42.314 26.078 1.00 40.97 227 GLU A O 1
ATOM 1896 N N . THR A 1 228 ? -5.509 42.230 24.055 1.00 57.88 228 THR A N 1
ATOM 1897 C CA . THR A 1 228 ? -5.729 40.791 23.881 1.00 57.88 228 THR A CA 1
ATOM 1898 C C . THR A 1 228 ? -4.713 39.986 24.699 1.00 57.88 228 THR A C 1
ATOM 1900 O O . THR A 1 228 ? -3.633 40.498 24.994 1.00 57.88 228 THR A O 1
ATOM 1903 N N . PRO A 1 229 ? -4.978 38.698 25.002 1.00 36.97 229 PRO A N 1
ATOM 1904 C CA . PRO A 1 229 ? -4.031 37.830 25.717 1.00 36.97 229 PRO A CA 1
ATOM 1905 C C . PRO A 1 229 ? -2.660 37.691 25.032 1.00 36.97 229 PRO A C 1
ATOM 1907 O O . PRO A 1 229 ? -1.693 37.276 25.657 1.00 36.97 229 PRO A O 1
ATOM 1910 N N . THR A 1 230 ? -2.568 38.049 23.748 1.00 51.50 230 THR A N 1
ATOM 1911 C CA . THR A 1 230 ? -1.326 38.096 22.965 1.00 51.50 230 THR A CA 1
ATOM 1912 C C . THR A 1 230 ? -0.620 39.461 23.024 1.00 51.50 230 THR A C 1
ATOM 1914 O O . THR A 1 230 ? 0.286 39.707 22.235 1.00 51.50 230 THR A O 1
ATOM 1917 N N . GLY A 1 231 ? -1.056 40.380 23.894 1.00 45.06 231 GLY A N 1
ATOM 1918 C CA . GLY A 1 231 ? -0.483 41.723 24.071 1.00 45.06 231 GLY A CA 1
ATOM 1919 C C . GLY A 1 231 ? -0.838 42.727 22.969 1.00 45.06 231 GLY A C 1
ATOM 1920 O O . GLY A 1 231 ? -0.291 43.825 22.922 1.00 45.06 231 GLY A O 1
ATOM 1921 N N . LYS A 1 232 ? -1.743 42.373 22.050 1.00 50.50 232 LYS A N 1
ATOM 1922 C CA . LYS A 1 232 ? -2.138 43.240 20.931 1.00 50.50 232 LYS A CA 1
ATOM 1923 C C . LYS A 1 232 ? -3.347 44.075 21.343 1.00 50.50 232 LYS A C 1
ATOM 1925 O O . LYS A 1 232 ? -4.359 43.500 21.747 1.00 50.50 232 LYS A O 1
ATOM 1930 N N . ARG A 1 233 ? -3.262 45.402 21.236 1.00 48.22 233 ARG A N 1
ATOM 1931 C CA . ARG A 1 233 ? -4.361 46.317 21.583 1.00 48.22 233 ARG A CA 1
ATOM 1932 C C . ARG A 1 233 ? -5.289 46.527 20.395 1.00 48.22 233 ARG A C 1
ATOM 1934 O O . ARG A 1 233 ? -4.831 46.794 19.287 1.00 48.22 233 ARG A O 1
ATOM 1941 N N . ILE A 1 234 ? -6.589 46.379 20.626 1.00 55.38 234 ILE A N 1
ATOM 1942 C CA . ILE A 1 234 ? -7.636 46.587 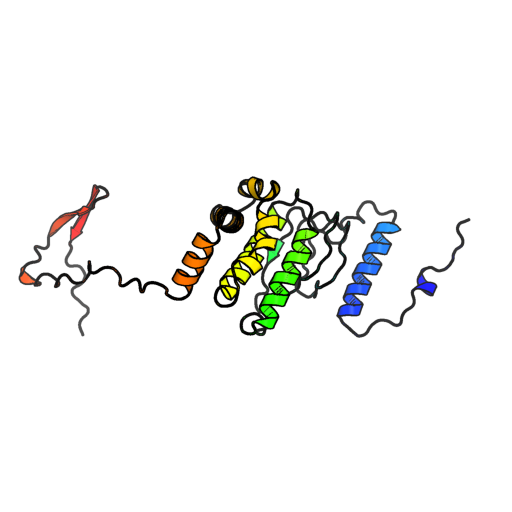19.627 1.00 55.38 234 ILE A CA 1
ATOM 1943 C C . ILE A 1 234 ? -8.512 47.737 20.108 1.00 55.38 234 ILE A C 1
ATOM 1945 O O . ILE A 1 234 ? -9.061 47.682 21.207 1.00 55.38 234 ILE A O 1
ATOM 1949 N N . ARG A 1 235 ? -8.653 48.771 19.278 1.00 54.75 235 ARG A N 1
ATOM 1950 C CA . ARG A 1 235 ? -9.563 49.887 19.532 1.00 54.75 235 ARG A CA 1
ATOM 1951 C C . ARG A 1 235 ? -10.895 49.611 18.848 1.00 54.75 235 ARG A C 1
ATOM 1953 O O . ARG A 1 235 ? -10.932 49.397 17.638 1.00 54.75 235 ARG A O 1
ATOM 1960 N N . LEU A 1 236 ? -11.979 49.615 19.615 1.00 55.53 236 LEU A N 1
ATOM 1961 C CA . LEU A 1 236 ? -13.324 49.459 19.063 1.00 55.53 236 LEU A CA 1
ATOM 1962 C C . LEU A 1 236 ? -13.737 50.757 18.347 1.00 55.53 236 LEU A C 1
ATOM 1964 O O . LEU A 1 236 ? -13.753 51.819 18.973 1.00 55.53 236 LEU A O 1
ATOM 1968 N N . SER A 1 237 ? -14.039 50.682 17.045 1.00 52.12 237 SER A N 1
ATOM 1969 C CA . SER A 1 237 ? -14.485 51.817 16.220 1.00 52.12 237 SER A CA 1
ATOM 1970 C C . SER A 1 237 ? -15.899 51.600 15.663 1.00 52.12 237 SER A C 1
ATOM 1972 O O . SER A 1 237 ? -16.311 50.471 15.405 1.00 52.12 237 SER A O 1
ATOM 1974 N N . ASN A 1 238 ? -16.639 52.694 15.449 1.00 53.00 238 ASN A N 1
ATOM 1975 C CA . ASN A 1 238 ? -18.063 52.707 15.062 1.00 53.00 238 ASN A CA 1
ATOM 1976 C C . ASN A 1 238 ? -18.344 52.290 13.604 1.00 53.00 238 ASN A C 1
ATOM 1978 O O . ASN A 1 238 ? -19.388 52.633 13.057 1.00 53.00 238 ASN A O 1
ATOM 1982 N N . HIS A 1 239 ? -17.427 51.612 12.912 1.00 47.50 239 HIS A N 1
ATOM 1983 C CA . HIS A 1 239 ? -17.482 51.523 11.446 1.00 47.50 239 HIS A CA 1
ATOM 1984 C C . HIS A 1 239 ? -18.372 50.417 10.858 1.00 47.50 239 HIS A C 1
ATOM 1986 O O . HIS A 1 239 ? -18.192 50.038 9.707 1.00 47.50 239 HIS A O 1
ATOM 1992 N N . TYR A 1 240 ? -19.373 49.949 11.605 1.00 42.84 240 TYR A N 1
ATOM 1993 C CA . TYR A 1 240 ? -20.421 49.068 11.086 1.00 42.84 240 TYR A CA 1
ATOM 1994 C C . TYR A 1 240 ? -21.774 49.409 11.718 1.00 42.84 240 TYR A C 1
ATOM 1996 O O . TYR A 1 240 ? -22.296 48.649 12.525 1.00 42.84 240 TYR A O 1
ATOM 2004 N N . GLN A 1 241 ? -22.338 50.567 11.366 1.00 40.00 241 GLN A N 1
ATOM 2005 C CA . GLN A 1 241 ? -23.719 50.919 11.731 1.00 40.00 241 GLN A CA 1
ATOM 2006 C C . GLN A 1 241 ? -24.669 51.118 10.542 1.00 40.00 241 GLN A C 1
ATOM 2008 O O . GLN A 1 241 ? -25.799 51.528 10.748 1.00 40.00 241 GLN A O 1
ATOM 2013 N N . ASN A 1 242 ? -24.284 50.761 9.312 1.00 36.09 242 ASN A N 1
ATOM 2014 C CA . ASN A 1 242 ? -25.169 50.926 8.151 1.00 36.09 242 ASN A CA 1
ATOM 2015 C C . ASN A 1 242 ? -25.383 49.638 7.356 1.00 36.09 242 ASN A C 1
ATOM 2017 O O . ASN A 1 242 ? -25.103 49.608 6.162 1.00 36.09 242 ASN A O 1
ATOM 2021 N N . ILE A 1 243 ? -25.913 48.594 7.996 1.00 37.47 243 ILE A N 1
ATOM 2022 C CA . ILE A 1 243 ? -26.712 47.589 7.277 1.00 37.47 243 ILE A CA 1
ATOM 2023 C C . ILE A 1 243 ? -27.879 47.152 8.174 1.00 37.47 243 ILE A C 1
ATOM 2025 O O . ILE A 1 243 ? -27.751 46.188 8.922 1.00 37.47 243 ILE A O 1
ATOM 2029 N N . ILE A 1 244 ? -29.000 47.875 8.108 1.00 30.61 244 ILE A N 1
ATOM 2030 C CA . ILE A 1 244 ? -30.351 47.381 8.437 1.00 30.61 244 ILE A CA 1
ATOM 2031 C C . ILE A 1 244 ? -31.347 48.146 7.539 1.00 30.61 244 ILE A C 1
ATOM 2033 O O . ILE A 1 244 ? -31.118 49.342 7.332 1.00 30.61 244 ILE A O 1
ATOM 2037 N N . PRO A 1 245 ? -32.484 47.571 7.097 1.00 42.81 245 PRO A N 1
ATOM 2038 C CA . PRO A 1 245 ? -32.875 46.157 7.001 1.00 42.81 245 PRO A CA 1
ATOM 2039 C C . PRO A 1 245 ? -32.865 45.618 5.561 1.00 42.81 245 PRO A C 1
ATOM 2041 O O . PRO A 1 245 ? -33.130 46.395 4.617 1.00 42.81 245 PRO A O 1
#

Sequence (245 aa):
MFSDTNFITEQRADLPTNIKDIQSLYQKMTKLYIEHSENKNRMKVFAGTNFIDFNMTGQNLSGFVLTLSRFYFEDLLNINFTDANLGDTIFSHKEHPTPKLYKDEQYLDKQIEGLFSTLLTINDNFLRAKAEIASTIIKFLEARITNISYNDILKYQQEFKKQCYKQVKAFTTLSRYNKIQTWAEMSEYQFEVFQYETLNPKKMSYAPYLKRSLPDEKTINYGVEIETPTGKRIRLSNHYQNIIP